Protein AF-A0A8R1E2N8-F1 (afdb_monomer)

Foldseek 3Di:
DCPVLLVLLPPDPPVSSVVLVVVCCVVQVVVVDDDDPPPVVVVVVVCVVVVNDDDDDDPPDCVPDSVSVSVVSSCVSSCVVLVVVVQCFPDPVSNVLLVVLVVLVVVLCVQLVVLVCVVVVNDPDDNVVSCVVGLVVSLVVNLVVQLVQLVVEPQSESHVRHHHPSLVSNLVVVVVVCVVPVCSCVVPVSNVVSSVCVCPPPVCVVVVVPPDDDDD

Organism: Caenorhabditis japonica (NCBI:txid281687)

Nearest PDB structures (foldseek):
  4oft-assembly1_B  TM=9.427E-01  e=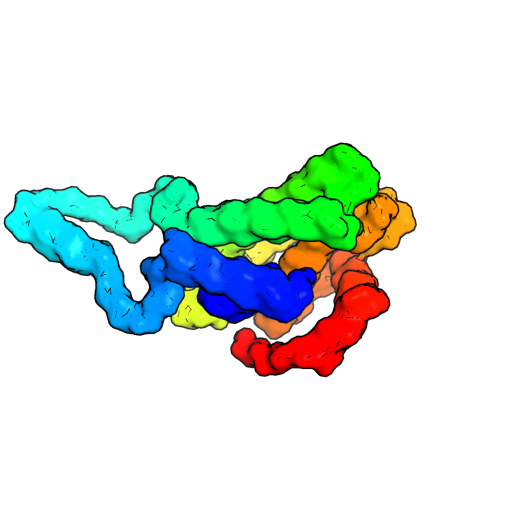5.076E-09  Necator americanus
  3w8s-assembly1_A-2  TM=9.187E-01  e=1.694E-08  Necator americanus
  2on5-assembly4_E  TM=9.130E-01  e=1.386E-08  Necator americanus
  1zl9-assembly1_B  TM=8.708E-01  e=7.697E-07  Caenorhabditis elegans
  4q5f-assembly1_A  TM=6.879E-01  e=2.194E-07  Ascaris suum

InterPro domains:
  IPR004046 Glutathione S-transferase, C-terminal [PF14497] (127-211)
  IPR010987 Glutathione S-transferase, C-terminal-like [PS50405] (91-216)
  IPR036282 Glutathione S-transferase, C-terminal domain superfamily [SSF47616] (88-214)
  IPR038717 Tc1-like transposase, DDE domain [PF13358] (43-82)
  IPR050213 Glutathione S-transferase superfamily [PTHR11571] (83-213)

Mean predicted aligned error: 13.0 Å

Radius of gyration: 19.15 Å; Cα contacts (8 Å, |Δi|>4): 162; chains: 1; bounding box: 36×34×62 Å

pLDDT: mean 71.84, std 20.29, range [31.59, 96.62]

Secondary structure (DSSP, 8-state):
-HHHHHHHHTTS-HHHHHHHHHHHHHH-HHHH-TT---HHHHHHHHHHHTT--PPPSP---TTS-HHHHHHHHHHHHHHHHHHHHT-S-SSHHHHHHHHHHHHHHHHHHHHTHHHHHHHTTSS-S-HHHHIIIIIHHHHHHHHHHHHHHHHH-SSSSSBTTB--HHHHHHHHHHHHHHHH-TTTTTT-HHHHHHHHHHHT-HHHHHHHHHSPP---

Sequence (216 aa):
MTYHMNMMVNELKSSDTESIGKELKEKFPEVFLEGLANPYNSTRAFLASKKIKVLDWPACSPDLNPIERVWGFLTRSVSDKSKSSGFAGKNAEEAALVDAFSDQFKDFYAEIHDYFYTKLGLTELDAEEQIHKVLIPARDKFLPLLTKYLESSKSGFLVDGGITFSDLLIVDNFTTLINWYPEFAKEYPVIREWREKVVNHPKLKEYIETRPVTDA

Solvent-accessible surface area (backbone atoms only — not comparable to full-atom values): 12501 Å² total; per-residue (Å²): 114,70,71,68,51,52,55,71,38,59,81,41,61,74,72,55,20,53,51,51,53,48,51,45,49,70,77,42,45,87,80,71,53,86,83,63,79,54,74,62,57,60,52,48,53,51,37,52,76,67,70,50,86,75,79,83,78,80,78,92,49,80,85,74,42,70,62,49,57,50,48,54,49,49,54,49,59,48,50,59,48,23,58,77,72,65,24,36,44,84,46,74,67,42,28,51,48,40,52,49,52,44,50,54,46,49,55,44,50,61,55,26,38,67,34,55,36,24,74,69,67,76,46,91,64,63,48,74,60,22,40,70,72,28,41,48,61,38,43,71,59,49,51,58,55,55,40,58,43,36,74,71,29,85,52,56,24,83,37,67,74,32,78,31,54,43,52,52,58,51,45,54,54,47,51,56,48,33,73,78,36,70,68,72,54,65,93,37,62,66,56,49,53,38,41,53,52,58,66,67,28,80,90,42,44,68,52,72,75,66,53,80,89,72,95,127

Structure (mmCIF, N/CA/C/O backbone):
data_AF-A0A8R1E2N8-F1
#
_entry.id   AF-A0A8R1E2N8-F1
#
loop_
_atom_site.group_PDB
_atom_site.id
_atom_site.type_symbol
_atom_site.label_atom_id
_atom_site.label_alt_id
_atom_site.label_comp_id
_atom_site.label_asym_id
_atom_site.label_entity_id
_atom_site.label_seq_id
_atom_site.pdbx_PDB_ins_code
_atom_site.Cartn_x
_atom_site.Cartn_y
_atom_site.Cartn_z
_atom_site.occupancy
_atom_site.B_iso_or_equiv
_atom_site.auth_seq_id
_atom_site.auth_comp_id
_atom_site.auth_asym_id
_atom_site.auth_atom_id
_atom_site.pdbx_PDB_model_num
ATOM 1 N N . MET A 1 1 ? 0.088 -12.232 -12.320 1.00 32.22 1 MET A N 1
ATOM 2 C CA . MET A 1 1 ? -1.259 -11.861 -11.819 1.00 32.22 1 MET A CA 1
ATOM 3 C C . MET A 1 1 ? -1.802 -12.812 -10.758 1.00 32.22 1 MET A C 1
ATOM 5 O O . MET A 1 1 ? -2.317 -12.339 -9.757 1.00 32.22 1 MET A O 1
ATOM 9 N N . THR A 1 2 ? -1.644 -14.128 -10.911 1.00 31.81 2 THR A N 1
ATOM 10 C CA . THR A 1 2 ? -2.166 -15.144 -9.974 1.00 31.81 2 THR A CA 1
ATOM 11 C C . THR A 1 2 ? -1.618 -15.022 -8.544 1.00 31.81 2 THR A C 1
ATOM 13 O O . THR A 1 2 ? -2.313 -15.347 -7.592 1.00 31.81 2 THR A O 1
ATOM 16 N N . TYR A 1 3 ? -0.400 -14.496 -8.377 1.00 31.61 3 TYR A N 1
ATOM 17 C CA . TYR A 1 3 ? 0.301 -14.447 -7.088 1.00 31.61 3 TYR A CA 1
ATOM 18 C C . TYR A 1 3 ? -0.247 -13.400 -6.101 1.00 31.61 3 TYR A C 1
ATOM 20 O O . TYR A 1 3 ? -0.544 -13.735 -4.961 1.00 31.61 3 TYR A O 1
ATOM 28 N N . HIS A 1 4 ? -0.460 -12.155 -6.544 1.00 36.62 4 HIS A N 1
ATOM 29 C CA . HIS A 1 4 ? -1.045 -11.105 -5.693 1.00 36.62 4 HIS A CA 1
ATOM 30 C C . HIS A 1 4 ? -2.579 -11.223 -5.598 1.00 36.62 4 HIS A C 1
ATOM 32 O O . HIS A 1 4 ? -3.169 -10.861 -4.586 1.00 36.62 4 HIS A O 1
ATOM 38 N N . MET A 1 5 ? -3.234 -11.824 -6.603 1.00 33.62 5 MET A N 1
ATOM 39 C CA . MET A 1 5 ? -4.671 -12.131 -6.548 1.00 33.62 5 MET A CA 1
ATOM 40 C C . MET A 1 5 ? -5.005 -13.266 -5.575 1.00 33.62 5 MET A C 1
ATOM 42 O O . MET A 1 5 ? -6.017 -13.175 -4.888 1.00 33.62 5 MET A O 1
ATOM 46 N N . ASN A 1 6 ? -4.162 -14.300 -5.458 1.00 33.53 6 ASN A N 1
ATOM 47 C CA . ASN A 1 6 ? -4.345 -15.334 -4.432 1.00 33.53 6 ASN A CA 1
ATOM 48 C C . ASN A 1 6 ? -4.253 -14.743 -3.016 1.00 33.53 6 ASN A C 1
ATOM 50 O O . ASN A 1 6 ? -4.970 -15.175 -2.123 1.00 33.53 6 ASN A O 1
ATOM 54 N N . ME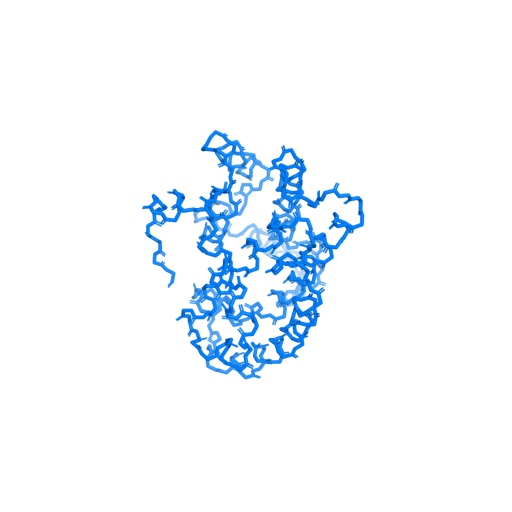T A 1 7 ? -3.428 -13.714 -2.830 1.00 33.69 7 MET A N 1
ATOM 55 C CA . MET A 1 7 ? -3.225 -13.033 -1.552 1.00 33.69 7 MET A CA 1
ATOM 56 C C . MET A 1 7 ? -4.448 -12.212 -1.117 1.00 33.69 7 MET A C 1
ATOM 58 O O . MET A 1 7 ? -4.903 -12.370 0.010 1.00 33.69 7 MET A O 1
ATOM 62 N N . MET A 1 8 ? -5.064 -11.451 -2.034 1.00 35.41 8 MET A N 1
ATOM 63 C CA . MET A 1 8 ? -6.322 -10.720 -1.777 1.00 35.41 8 MET A CA 1
ATOM 64 C C . MET A 1 8 ? -7.522 -11.636 -1.538 1.00 35.41 8 MET A C 1
ATOM 66 O O . MET A 1 8 ? -8.473 -11.277 -0.846 1.00 35.41 8 MET A O 1
ATOM 70 N N . VAL A 1 9 ? -7.495 -12.821 -2.145 1.00 37.00 9 VAL A N 1
ATOM 71 C CA . VAL A 1 9 ? -8.546 -13.824 -1.998 1.00 37.00 9 VAL A CA 1
ATOM 72 C C . VAL A 1 9 ? -8.397 -14.581 -0.676 1.00 37.00 9 VAL A C 1
ATOM 74 O O . VAL A 1 9 ? -9.417 -14.988 -0.141 1.00 37.00 9 VAL A O 1
ATOM 77 N N . ASN A 1 10 ? -7.196 -14.690 -0.094 1.00 36.69 10 ASN A N 1
ATOM 78 C CA . ASN A 1 10 ? -6.913 -15.465 1.125 1.00 36.69 10 ASN A CA 1
ATOM 79 C C . ASN A 1 10 ? -7.318 -14.804 2.463 1.00 36.69 10 ASN A C 1
ATOM 81 O O . ASN A 1 10 ? -7.246 -15.459 3.501 1.00 36.69 10 ASN A O 1
ATOM 85 N N . GLU A 1 11 ? -7.765 -13.545 2.469 1.00 43.06 11 GLU A N 1
ATOM 86 C CA . GLU A 1 11 ? -8.112 -12.801 3.700 1.00 43.06 11 GLU A CA 1
ATOM 87 C C . GLU A 1 11 ? -9.533 -13.054 4.228 1.00 43.06 11 GLU A C 1
ATOM 89 O O . GLU A 1 11 ? -10.007 -12.419 5.172 1.00 43.06 11 GLU A O 1
ATOM 94 N N . LEU A 1 12 ? -10.239 -14.004 3.631 1.00 36.16 12 LEU A N 1
ATOM 95 C CA . LEU A 1 12 ? -11.573 -14.409 4.044 1.00 36.16 12 LEU A CA 1
ATOM 96 C C . LEU A 1 12 ? -11.497 -15.893 4.408 1.00 36.16 12 LEU A C 1
ATOM 98 O O . LEU A 1 12 ? -10.553 -16.571 4.020 1.00 36.16 12 LEU A O 1
ATOM 102 N N . LYS A 1 13 ? -12.415 -16.427 5.214 1.00 40.97 13 LYS A N 1
ATOM 103 C CA . LYS A 1 13 ? -12.355 -17.852 5.609 1.00 40.97 13 LYS A CA 1
ATOM 104 C C . LYS A 1 13 ? -12.193 -18.731 4.359 1.00 40.97 13 LYS A C 1
ATOM 106 O O . LYS A 1 13 ? -12.735 -18.370 3.329 1.00 40.97 13 LYS A O 1
ATOM 111 N N . SER A 1 14 ? -11.520 -19.882 4.411 1.00 42.97 14 SER A N 1
ATOM 112 C CA . SER A 1 14 ? -11.242 -20.700 3.203 1.00 42.97 14 SER A CA 1
ATOM 113 C C . SER A 1 14 ? -12.461 -20.959 2.291 1.00 42.97 14 SER A C 1
ATOM 115 O O . SER A 1 14 ? -12.331 -21.041 1.076 1.00 42.97 14 SER A O 1
ATOM 117 N N . SER A 1 15 ? -13.669 -21.008 2.858 1.00 43.50 15 SER A N 1
ATOM 118 C CA . SER A 1 15 ? -14.937 -21.093 2.117 1.00 43.50 15 SER A CA 1
ATOM 119 C C . SER A 1 15 ? -15.294 -19.827 1.321 1.00 43.50 15 SER A C 1
ATOM 121 O O . SER A 1 15 ? -15.848 -19.899 0.224 1.00 43.50 15 SER A O 1
ATOM 123 N N . ASP A 1 16 ? -14.967 -18.656 1.853 1.00 47.75 16 ASP A N 1
ATOM 124 C CA . ASP A 1 16 ? -15.152 -17.354 1.227 1.00 47.75 16 ASP A CA 1
ATOM 125 C C . ASP A 1 16 ? -14.171 -17.105 0.075 1.00 47.75 16 ASP A C 1
ATOM 127 O O . ASP A 1 16 ? -14.528 -16.415 -0.886 1.00 47.75 16 ASP A O 1
ATOM 131 N N . THR A 1 17 ? -12.958 -17.653 0.180 1.00 47.25 17 THR A N 1
ATOM 132 C CA . THR A 1 17 ? -11.869 -17.501 -0.797 1.00 47.25 17 THR A CA 1
ATOM 133 C C . THR A 1 17 ? -12.109 -18.386 -2.015 1.00 47.25 17 THR A C 1
ATOM 135 O O . THR A 1 17 ? -12.027 -17.923 -3.152 1.00 47.25 17 THR A O 1
ATOM 138 N N . GLU A 1 18 ? -12.534 -19.630 -1.789 1.00 50.81 18 GLU A N 1
ATOM 139 C CA . GLU A 1 18 ? -12.972 -20.548 -2.838 1.00 50.81 18 GLU A CA 1
ATOM 140 C C . GLU A 1 18 ? -14.188 -20.001 -3.588 1.00 50.81 18 GLU A C 1
ATOM 142 O O . GLU A 1 18 ? -14.242 -20.090 -4.815 1.00 50.81 18 GLU A O 1
ATOM 147 N N . SER A 1 19 ? -15.137 -19.378 -2.878 1.00 56.47 19 SER A N 1
ATOM 148 C CA . SER A 1 19 ? -16.310 -18.756 -3.498 1.00 56.47 19 SER A CA 1
ATOM 149 C C . SER A 1 19 ? -15.924 -17.588 -4.406 1.00 56.47 19 SER A C 1
ATOM 151 O O . SER A 1 19 ? -16.385 -17.531 -5.544 1.00 56.47 19 SER A O 1
ATOM 153 N N . ILE A 1 20 ? -15.062 -16.677 -3.939 1.00 52.62 20 ILE A N 1
ATOM 154 C CA . ILE A 1 20 ? -14.594 -15.544 -4.752 1.00 52.62 20 ILE A CA 1
ATOM 155 C C . ILE A 1 20 ? -13.730 -16.039 -5.913 1.00 52.62 20 ILE A C 1
ATOM 157 O O . ILE A 1 20 ? -13.899 -15.577 -7.036 1.00 52.62 20 ILE A O 1
ATOM 161 N N . GLY A 1 21 ? -12.831 -16.996 -5.677 1.00 52.56 21 GLY A N 1
ATOM 162 C CA . GLY A 1 21 ? -11.983 -17.580 -6.715 1.00 52.56 21 GLY A CA 1
ATOM 163 C C . GLY A 1 21 ? -12.789 -18.305 -7.796 1.00 52.56 21 GLY A C 1
ATOM 164 O O . GLY A 1 21 ? -12.460 -18.213 -8.979 1.00 52.56 21 GLY A O 1
ATOM 165 N N . LYS A 1 22 ? -13.878 -18.981 -7.417 1.00 64.12 22 LYS A N 1
ATOM 166 C CA . LYS A 1 22 ? -14.831 -19.587 -8.354 1.00 64.12 22 LYS A CA 1
ATOM 167 C C . LYS A 1 22 ? -15.585 -18.523 -9.149 1.00 64.12 22 LYS A C 1
ATOM 169 O O . LYS A 1 22 ? -15.650 -18.627 -10.369 1.00 64.12 22 LYS A O 1
ATOM 174 N N . GLU A 1 23 ? -16.090 -17.489 -8.482 1.00 64.56 23 GLU A N 1
ATOM 175 C CA 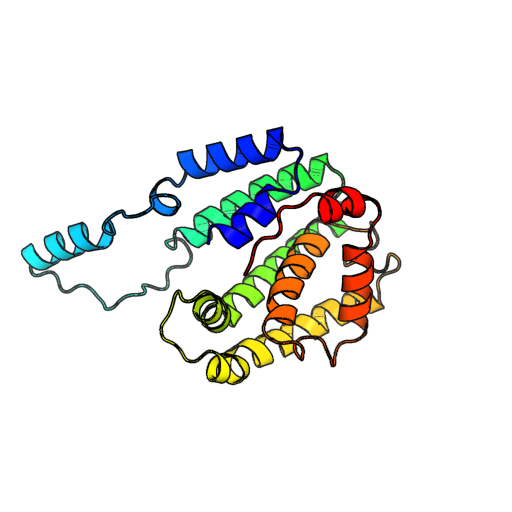. GLU A 1 23 ? -16.814 -16.390 -9.127 1.00 64.56 23 GLU A CA 1
ATOM 176 C C . GLU A 1 23 ? -15.913 -15.590 -10.082 1.00 64.56 23 GLU A C 1
ATOM 178 O O . GLU A 1 23 ? -16.340 -15.213 -11.169 1.00 64.56 23 GLU A O 1
ATOM 183 N N . LEU A 1 24 ? -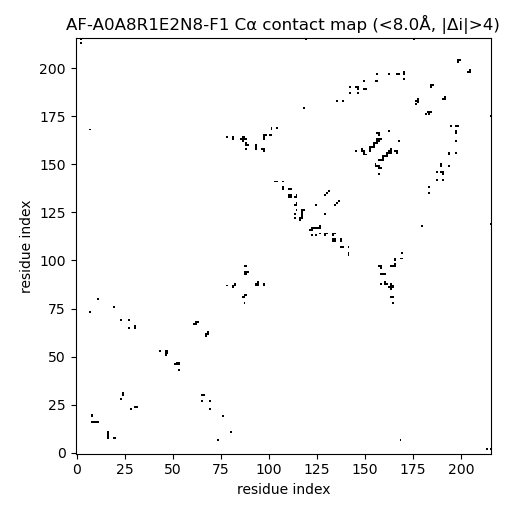14.640 -15.397 -9.727 1.00 56.59 24 LEU A N 1
ATOM 184 C CA . LEU A 1 24 ? -13.623 -14.795 -10.589 1.00 56.59 24 LEU A CA 1
ATOM 185 C C . LEU A 1 24 ? -13.385 -15.618 -11.855 1.00 56.59 24 LEU A C 1
ATOM 187 O O . LEU A 1 24 ? -13.376 -15.059 -12.948 1.00 56.59 24 LEU A O 1
ATOM 191 N N . LYS A 1 25 ? -13.207 -16.936 -11.719 1.00 60.00 25 LYS A N 1
ATOM 192 C CA . LYS A 1 25 ? -13.011 -17.841 -12.862 1.00 60.00 25 LYS A CA 1
ATOM 193 C C . LYS A 1 25 ? -14.245 -17.915 -13.761 1.00 60.00 25 LYS A C 1
ATOM 195 O O . LYS A 1 25 ? -14.102 -18.083 -14.966 1.00 60.00 25 LYS A O 1
ATOM 200 N N . GLU A 1 26 ? -15.437 -17.786 -13.185 1.00 68.31 26 GLU A N 1
ATOM 201 C CA . GLU A 1 26 ? -16.701 -17.754 -13.922 1.00 68.31 26 GLU A CA 1
ATOM 202 C C . GLU A 1 26 ? -16.913 -16.423 -14.657 1.00 68.31 26 GLU A C 1
ATOM 204 O O . GLU A 1 26 ? -17.323 -16.420 -15.816 1.00 68.31 26 GLU A O 1
ATOM 209 N N . LYS A 1 27 ? -16.614 -15.289 -14.009 1.00 62.50 27 LYS A N 1
ATOM 210 C CA . LYS A 1 27 ? -16.843 -13.945 -14.565 1.00 62.50 27 LYS A CA 1
ATOM 211 C C . LYS A 1 27 ? -15.745 -13.459 -15.505 1.00 62.50 27 LYS A C 1
ATOM 213 O O . LYS A 1 27 ? -16.044 -12.655 -16.384 1.00 62.50 27 LYS A O 1
ATOM 218 N N . PHE A 1 28 ? -14.510 -13.916 -15.306 1.00 56.44 28 PHE A N 1
ATOM 219 C CA . PHE A 1 28 ? -13.331 -13.471 -16.054 1.00 56.44 28 PHE A CA 1
ATOM 220 C C . PHE A 1 28 ? -12.476 -14.652 -16.543 1.00 56.44 28 PHE A C 1
ATOM 222 O O . PHE A 1 28 ? -11.272 -14.693 -16.267 1.00 56.44 28 PHE A O 1
ATOM 229 N N . PRO A 1 29 ? -13.055 -15.648 -17.241 1.00 53.69 29 PRO A N 1
ATOM 230 C CA . PRO A 1 29 ? -12.326 -16.840 -17.676 1.00 53.69 29 PRO A CA 1
ATOM 231 C C . PRO A 1 29 ? -11.080 -16.500 -18.510 1.00 53.69 29 PRO A C 1
ATOM 233 O O . PRO A 1 29 ? -10.056 -17.168 -18.387 1.00 53.69 29 PRO A O 1
ATOM 236 N N . GLU A 1 30 ? -11.122 -15.422 -19.294 1.00 50.72 30 GLU A N 1
ATOM 237 C CA . GLU A 1 30 ? -10.025 -14.923 -20.126 1.00 50.72 30 GLU A CA 1
ATOM 238 C C . GLU A 1 30 ? -8.749 -14.561 -19.353 1.00 50.72 30 GLU A C 1
ATOM 240 O O . GLU A 1 30 ? -7.667 -14.584 -19.934 1.00 50.72 30 GLU A O 1
ATOM 245 N N . VAL A 1 31 ? -8.855 -14.259 -18.056 1.00 45.19 31 VAL A N 1
ATOM 246 C CA . VAL A 1 31 ? -7.716 -13.899 -17.193 1.00 45.19 31 VAL A CA 1
ATOM 247 C C . VAL A 1 31 ? -7.034 -15.139 -16.599 1.00 45.19 31 VAL A C 1
ATOM 249 O O . VAL A 1 31 ? -5.858 -15.086 -16.244 1.00 45.19 31 VAL A O 1
ATOM 252 N N . PHE A 1 32 ? -7.743 -16.269 -16.510 1.00 45.47 32 PHE A N 1
ATOM 253 C CA . PHE A 1 32 ? -7.294 -17.483 -15.809 1.00 45.47 32 PHE A CA 1
ATOM 254 C C . PHE A 1 32 ? -6.940 -18.652 -16.731 1.00 45.47 32 PHE A C 1
ATOM 256 O O . PHE A 1 32 ? -6.667 -19.755 -16.257 1.00 45.47 32 PHE A O 1
ATOM 263 N N . LEU A 1 33 ? -6.956 -18.438 -18.042 1.00 41.28 33 LEU A N 1
ATOM 264 C CA . LEU A 1 33 ? -6.630 -19.470 -19.012 1.00 41.28 33 LEU A CA 1
ATOM 265 C C . LEU A 1 33 ? -5.114 -19.532 -19.232 1.00 41.28 33 LEU A C 1
ATOM 267 O O . LEU A 1 33 ? -4.536 -18.699 -19.927 1.00 41.28 33 LEU A O 1
ATOM 271 N N . GLU A 1 34 ? -4.470 -20.553 -18.660 1.00 35.41 34 GLU A N 1
ATOM 272 C CA . GLU A 1 34 ? -3.116 -20.943 -19.055 1.00 35.41 34 GLU A CA 1
ATOM 273 C C . GLU A 1 34 ? -3.131 -21.348 -20.535 1.00 35.41 34 GLU A C 1
ATOM 275 O O . GLU A 1 34 ? -3.794 -22.303 -20.938 1.00 35.41 34 GLU A O 1
ATOM 280 N N . GLY A 1 35 ? -2.412 -20.591 -21.365 1.00 37.53 35 GLY A N 1
ATOM 281 C CA . GLY A 1 35 ? -2.132 -20.987 -22.744 1.00 37.53 35 GLY A CA 1
ATOM 282 C C . GLY A 1 35 ? -3.201 -20.668 -23.791 1.00 37.53 35 GLY A C 1
ATOM 283 O O . GLY A 1 35 ? -3.137 -21.231 -24.884 1.00 37.53 35 GLY A O 1
ATOM 284 N N . LEU A 1 36 ? -4.145 -19.751 -23.550 1.00 31.59 36 LEU A N 1
ATOM 285 C CA . LEU A 1 36 ? -4.972 -19.275 -24.659 1.00 31.59 36 LEU A CA 1
ATOM 286 C C . LEU A 1 36 ? -4.228 -18.260 -25.518 1.00 31.59 36 LEU A C 1
ATOM 288 O O . LEU A 1 36 ? -3.926 -17.142 -25.104 1.00 31.59 36 LEU A O 1
ATOM 292 N N . ALA A 1 37 ? -4.004 -18.665 -26.768 1.00 35.22 37 ALA A N 1
ATOM 293 C CA . ALA A 1 37 ? -3.809 -17.770 -27.890 1.00 35.22 37 ALA A CA 1
ATOM 294 C C . ALA A 1 37 ? -4.782 -16.588 -27.763 1.00 35.22 37 ALA A C 1
ATOM 296 O O . ALA A 1 37 ? -5.995 -16.728 -27.902 1.00 35.22 37 ALA A O 1
ATOM 297 N N . ASN A 1 38 ? -4.199 -15.441 -27.439 1.00 40.78 38 ASN A N 1
ATOM 298 C CA . ASN A 1 38 ? -4.839 -14.158 -27.225 1.00 40.78 38 ASN A CA 1
ATOM 299 C C . ASN A 1 38 ? -6.034 -13.942 -28.197 1.00 40.78 38 ASN A C 1
ATOM 301 O O . ASN A 1 38 ? -5.811 -13.984 -29.413 1.00 40.78 38 ASN A O 1
ATOM 305 N N . PRO A 1 39 ? -7.275 -13.669 -27.733 1.00 39.97 39 PRO A N 1
ATOM 306 C CA . PRO A 1 39 ? -8.415 -13.297 -28.596 1.00 39.97 39 PRO A CA 1
ATOM 307 C C . PRO A 1 39 ? -8.116 -12.090 -29.510 1.00 39.97 39 PRO A C 1
ATOM 309 O O . PRO A 1 39 ? -8.764 -11.850 -30.533 1.00 39.97 39 PRO A O 1
ATOM 312 N N . TYR A 1 40 ? -7.081 -11.333 -29.156 1.00 44.22 40 TYR A N 1
ATOM 313 C CA . TYR A 1 40 ? -6.464 -10.283 -29.951 1.00 44.22 40 TYR A CA 1
ATOM 314 C C . TYR A 1 40 ? -5.878 -10.773 -31.282 1.00 44.22 40 TYR A C 1
ATOM 316 O O . TYR A 1 40 ? -5.967 -10.060 -32.278 1.00 44.22 40 TYR A O 1
ATOM 324 N N . ASN A 1 41 ? -5.310 -11.983 -31.336 1.00 47.94 41 ASN A N 1
ATOM 325 C CA . ASN A 1 41 ? -4.655 -12.507 -32.537 1.00 47.94 41 ASN A CA 1
ATOM 326 C C . ASN A 1 41 ? -5.675 -12.915 -33.603 1.00 47.94 41 ASN A C 1
ATOM 328 O O . ASN A 1 41 ? -5.464 -12.634 -34.781 1.00 47.94 41 ASN A O 1
ATOM 332 N N . SER A 1 42 ? -6.809 -13.503 -33.207 1.00 48.22 42 SER A N 1
ATOM 333 C CA . SER A 1 42 ? -7.902 -13.828 -34.134 1.00 48.22 42 SER A CA 1
ATOM 334 C C . SER A 1 42 ? -8.582 -12.562 -34.667 1.00 48.22 42 SER A C 1
ATOM 336 O O . SER A 1 42 ? -8.852 -12.461 -35.864 1.00 48.22 42 SER A O 1
ATOM 338 N N . THR A 1 43 ? -8.769 -11.552 -33.813 1.00 44.53 43 THR A N 1
ATOM 339 C CA . THR A 1 43 ? -9.370 -10.265 -34.194 1.00 44.53 43 THR A CA 1
ATOM 340 C C . THR A 1 43 ? -8.429 -9.428 -35.069 1.00 44.53 43 THR A C 1
ATOM 342 O O . THR A 1 43 ? -8.863 -8.895 -36.090 1.00 44.53 43 THR A O 1
ATOM 345 N N . ARG A 1 44 ? -7.121 -9.370 -34.766 1.00 52.62 44 ARG A N 1
ATOM 346 C CA . ARG A 1 44 ? -6.113 -8.748 -35.649 1.00 52.62 44 ARG A CA 1
ATOM 347 C C . ARG A 1 44 ? -6.005 -9.471 -36.984 1.00 52.62 44 ARG A C 1
ATOM 349 O O . ARG A 1 44 ? -5.963 -8.799 -38.007 1.00 52.62 44 ARG A O 1
ATOM 356 N N . ALA A 1 45 ? -5.998 -10.805 -36.996 1.00 55.03 45 ALA A N 1
ATOM 357 C CA . ALA A 1 45 ? -5.965 -11.581 -38.236 1.00 55.03 45 ALA A CA 1
ATOM 358 C C . ALA A 1 45 ? -7.204 -11.308 -39.106 1.00 55.03 45 ALA A C 1
ATOM 360 O O . ALA A 1 45 ? -7.086 -11.104 -40.315 1.00 55.03 45 ALA A O 1
ATOM 361 N N . PHE A 1 46 ? -8.386 -11.208 -38.491 1.00 58.44 46 PHE A N 1
ATOM 362 C CA . PHE A 1 46 ? -9.617 -10.825 -39.177 1.00 58.44 46 PHE A CA 1
ATOM 363 C C . PHE A 1 46 ? -9.562 -9.387 -39.723 1.00 58.44 46 PHE A C 1
ATOM 365 O O . PHE A 1 46 ? -9.839 -9.172 -40.904 1.00 58.44 46 PHE A O 1
ATOM 372 N N . LEU A 1 47 ? -9.155 -8.401 -38.922 1.00 62.38 47 LEU A N 1
ATOM 373 C CA . LEU A 1 47 ? -9.069 -6.996 -39.349 1.00 62.38 47 LEU A CA 1
ATOM 374 C C . LEU A 1 47 ? -7.986 -6.777 -40.419 1.00 62.38 47 LEU A C 1
ATOM 376 O O . LEU A 1 47 ? -8.213 -6.040 -41.382 1.00 62.38 47 LEU A O 1
ATOM 380 N N . ALA A 1 48 ? -6.866 -7.498 -40.323 1.00 67.31 48 ALA A N 1
ATOM 381 C CA . ALA A 1 48 ? -5.831 -7.547 -41.351 1.00 67.31 48 ALA A CA 1
ATOM 382 C C . ALA A 1 48 ? -6.366 -8.151 -42.660 1.00 67.31 48 ALA A C 1
ATOM 384 O O . ALA A 1 48 ? -6.120 -7.594 -43.730 1.00 67.31 48 ALA A O 1
ATOM 385 N N . SER A 1 49 ? -7.183 -9.214 -42.595 1.00 67.44 49 SER A N 1
ATOM 386 C CA . SER A 1 49 ? -7.852 -9.783 -43.780 1.00 67.44 49 SER A CA 1
ATOM 387 C C . SER A 1 49 ? -8.803 -8.791 -44.467 1.00 67.44 49 SER A C 1
ATOM 389 O O . SER A 1 49 ? -9.014 -8.859 -45.678 1.00 67.44 49 SER A O 1
ATOM 391 N N . LYS A 1 50 ? -9.343 -7.827 -43.712 1.00 75.31 50 LYS A N 1
ATOM 392 C CA . LYS A 1 50 ? -10.196 -6.738 -44.211 1.00 75.31 50 LYS A CA 1
ATOM 393 C C . LYS A 1 50 ? -9.416 -5.47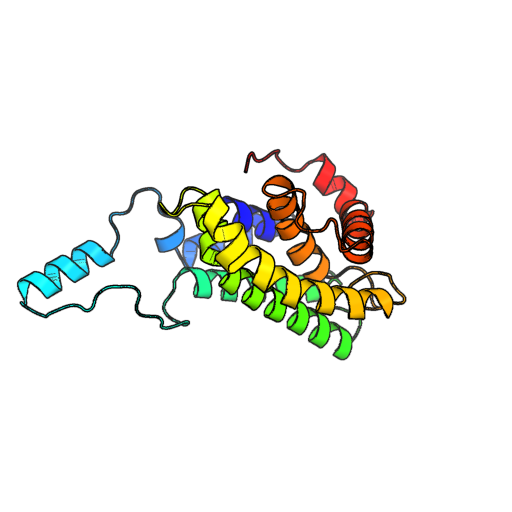4 -44.589 1.00 75.31 50 LYS A C 1
ATOM 395 O O . LYS A 1 50 ? -10.039 -4.490 -44.976 1.00 75.31 50 LYS A O 1
ATOM 400 N N . LYS A 1 51 ? -8.077 -5.504 -44.526 1.00 77.81 51 LYS A N 1
ATOM 401 C CA . LYS A 1 51 ? -7.173 -4.367 -44.792 1.00 77.81 51 LYS A CA 1
ATOM 402 C C . LYS A 1 51 ? -7.463 -3.137 -43.920 1.00 77.81 51 LYS A C 1
ATOM 404 O O . LYS A 1 51 ? -7.201 -2.008 -44.327 1.00 77.81 51 LYS A O 1
ATOM 409 N N . ILE A 1 52 ? -8.006 -3.345 -42.722 1.00 62.59 52 ILE A N 1
ATOM 410 C CA . ILE A 1 52 ? -8.274 -2.273 -41.764 1.00 62.59 52 ILE A CA 1
ATOM 411 C C . ILE A 1 52 ? -6.984 -2.025 -40.980 1.00 62.59 52 ILE A C 1
ATOM 413 O O . ILE A 1 52 ? -6.461 -2.934 -40.336 1.00 62.59 52 ILE A O 1
ATOM 417 N N . LYS A 1 53 ? -6.454 -0.799 -41.051 1.00 64.56 53 LYS A N 1
ATOM 418 C CA . LYS A 1 53 ? -5.251 -0.409 -40.307 1.00 64.56 53 LYS A CA 1
ATOM 419 C C . LYS A 1 53 ? -5.595 -0.307 -38.819 1.00 64.56 53 LYS A C 1
ATOM 421 O O . LYS A 1 53 ? -6.313 0.600 -38.410 1.00 64.56 53 LYS A O 1
ATOM 426 N N . VAL A 1 54 ? -5.091 -1.252 -38.033 1.00 55.19 54 VAL A N 1
ATOM 427 C CA . VAL A 1 54 ? -5.226 -1.265 -36.571 1.00 55.19 54 VAL A CA 1
ATOM 428 C C . VAL A 1 54 ? -4.148 -0.353 -35.976 1.00 55.19 54 VAL A C 1
ATOM 430 O O . VAL A 1 54 ? -3.010 -0.386 -36.439 1.00 55.19 54 VAL A O 1
ATOM 433 N N . LEU A 1 55 ? -4.508 0.484 -34.999 1.00 56.38 55 LEU A N 1
ATOM 434 C CA . LEU A 1 55 ? -3.557 1.327 -34.264 1.00 56.38 55 LEU A CA 1
ATOM 435 C C . LEU A 1 55 ? -2.586 0.466 -33.439 1.00 56.38 55 LEU A C 1
ATOM 437 O O . LEU A 1 55 ? -2.920 -0.656 -33.044 1.00 56.38 55 LEU A O 1
ATOM 441 N N . ASP A 1 56 ? -1.393 0.995 -33.176 1.00 53.44 56 ASP A N 1
ATOM 442 C CA . ASP A 1 56 ? -0.439 0.345 -32.281 1.00 53.44 56 ASP A CA 1
ATOM 443 C C . ASP A 1 56 ? -0.959 0.416 -30.838 1.00 53.44 56 ASP A C 1
ATOM 445 O O . ASP A 1 56 ? -1.378 1.462 -30.347 1.00 53.44 56 ASP A O 1
ATOM 449 N N . TRP A 1 57 ? -1.024 -0.756 -30.210 1.00 44.12 57 TRP A N 1
ATOM 450 C CA . TRP A 1 57 ? -1.522 -0.996 -28.855 1.00 44.12 57 TRP A CA 1
ATOM 451 C C . TRP A 1 57 ? -0.444 -0.614 -27.818 1.00 44.12 57 TRP A C 1
ATOM 453 O O . TRP A 1 57 ? 0.732 -0.834 -28.123 1.00 44.12 57 TRP A O 1
ATOM 463 N N . PRO A 1 58 ? -0.801 -0.125 -26.605 1.00 43.78 58 PRO A N 1
ATOM 464 C CA . PRO A 1 58 ? -2.137 -0.112 -25.993 1.00 43.78 58 PRO A CA 1
ATOM 465 C C . PRO A 1 58 ? -3.066 1.045 -26.355 1.00 43.78 58 PRO A C 1
ATOM 467 O O . PRO A 1 58 ? -2.654 2.198 -26.379 1.00 43.78 58 PRO A O 1
ATOM 470 N N . ALA A 1 59 ? -4.358 0.745 -26.550 1.00 34.91 59 ALA A N 1
ATOM 471 C CA . ALA A 1 59 ? -5.392 1.764 -26.407 1.00 34.91 59 ALA A CA 1
ATOM 472 C C . ALA A 1 59 ? -5.571 2.024 -24.905 1.00 34.91 59 ALA A C 1
ATOM 474 O O . ALA A 1 59 ? -6.059 1.161 -24.177 1.00 34.91 59 ALA A O 1
ATOM 475 N N . CYS A 1 60 ? -5.136 3.197 -24.446 1.00 42.81 60 CYS A N 1
ATOM 476 C CA . CYS A 1 60 ? -5.261 3.662 -23.064 1.00 42.81 60 CYS A CA 1
ATOM 477 C C . CYS A 1 60 ? -6.714 4.032 -22.716 1.00 42.81 60 CYS A C 1
ATOM 479 O O . CYS A 1 60 ? -7.013 5.184 -22.409 1.00 42.81 60 CYS A O 1
ATOM 481 N N . SER A 1 61 ? -7.629 3.069 -22.794 1.00 34.25 61 SER A N 1
ATOM 482 C CA . SER A 1 61 ? -8.989 3.196 -22.270 1.00 34.25 61 SER A CA 1
ATOM 483 C C . SER A 1 61 ? -9.049 2.446 -20.928 1.00 34.25 61 SER A C 1
ATOM 485 O O . SER A 1 61 ? -8.944 1.216 -20.933 1.00 34.25 61 SER A O 1
ATOM 487 N N . PRO A 1 62 ? -9.152 3.154 -19.780 1.00 39.19 62 PRO A N 1
ATOM 488 C CA . PRO A 1 62 ? -9.089 2.561 -18.434 1.00 39.19 62 PRO A CA 1
ATOM 489 C C . PRO A 1 62 ? -10.129 1.458 -18.167 1.00 39.19 62 PRO A C 1
ATOM 491 O O . PRO A 1 62 ? -9.942 0.602 -17.314 1.00 39.19 62 PRO A O 1
ATOM 494 N N . ASP A 1 63 ? -11.229 1.456 -18.913 1.00 38.44 63 ASP A N 1
ATOM 495 C CA . ASP A 1 63 ? -12.382 0.561 -18.796 1.00 38.44 63 ASP A CA 1
ATOM 496 C C . ASP A 1 63 ? -12.245 -0.768 -19.562 1.00 38.44 63 ASP A C 1
ATOM 498 O O . ASP A 1 63 ? -13.003 -1.711 -19.311 1.00 38.44 63 ASP A O 1
ATOM 502 N N . LEU A 1 64 ? -11.283 -0.865 -20.485 1.00 44.88 64 LEU A N 1
ATOM 503 C CA . LEU A 1 64 ? -11.106 -2.024 -21.367 1.00 44.88 64 LEU A CA 1
ATOM 504 C C . LEU A 1 64 ? -9.959 -2.949 -20.968 1.00 44.88 64 LEU A C 1
ATOM 506 O O . LEU A 1 64 ? -9.786 -3.992 -21.598 1.00 44.88 64 LEU A O 1
ATOM 510 N N . ASN A 1 65 ? -9.193 -2.618 -19.929 1.00 51.53 65 ASN A N 1
ATOM 511 C CA . ASN A 1 65 ? -8.183 -3.532 -19.421 1.00 51.53 65 ASN A CA 1
ATOM 512 C C . ASN A 1 65 ? -8.870 -4.633 -18.585 1.00 51.53 65 ASN A C 1
ATOM 514 O O . ASN A 1 65 ? -9.488 -4.322 -17.562 1.00 51.53 65 ASN A O 1
ATOM 518 N N . PRO A 1 66 ? -8.783 -5.923 -18.973 1.00 46.69 66 PRO A N 1
ATOM 519 C CA . PRO A 1 66 ? -9.363 -7.021 -18.200 1.00 46.69 66 PRO A CA 1
ATOM 520 C C . PRO A 1 66 ? -8.906 -7.018 -16.739 1.00 46.69 66 PRO A C 1
ATOM 522 O O . PRO A 1 66 ? -9.675 -7.399 -15.856 1.00 46.69 66 PRO A O 1
ATOM 525 N N . ILE A 1 67 ? -7.697 -6.513 -16.466 1.00 48.00 67 ILE A N 1
ATOM 526 C CA . ILE A 1 67 ? -7.194 -6.406 -15.102 1.00 48.00 67 ILE A CA 1
ATOM 527 C C . ILE A 1 67 ? -7.970 -5.380 -14.273 1.00 48.00 67 ILE A C 1
ATOM 529 O O . ILE A 1 67 ? -8.308 -5.680 -13.138 1.00 48.00 67 ILE A O 1
ATOM 533 N N . GLU A 1 68 ? -8.347 -4.231 -14.837 1.00 50.22 68 GLU A N 1
ATOM 534 C CA . GLU A 1 68 ? -9.120 -3.188 -14.144 1.00 50.22 68 GLU A CA 1
ATOM 535 C C . GLU A 1 68 ? -10.528 -3.685 -13.798 1.00 50.22 68 GLU A C 1
ATOM 537 O O . GLU A 1 68 ? -11.090 -3.369 -12.747 1.00 50.22 68 GLU A O 1
ATOM 542 N N . ARG A 1 69 ? -11.096 -4.558 -14.642 1.00 55.53 69 ARG A N 1
ATOM 543 C CA . ARG A 1 69 ? -12.384 -5.209 -14.357 1.00 55.53 69 ARG A CA 1
ATOM 544 C C . ARG A 1 69 ? -12.268 -6.222 -13.217 1.00 55.53 69 ARG A C 1
ATOM 546 O O . ARG A 1 69 ? -13.159 -6.261 -12.363 1.00 55.53 69 ARG A O 1
ATOM 553 N N . VAL A 1 70 ? -11.178 -6.992 -13.174 1.00 52.78 70 VAL A N 1
ATOM 554 C CA . VAL A 1 70 ? -10.876 -7.926 -12.078 1.00 52.78 70 VAL A CA 1
ATOM 555 C C . VAL A 1 70 ? -10.586 -7.172 -10.780 1.00 52.78 70 VAL A C 1
ATOM 557 O O . VAL A 1 70 ? -11.182 -7.503 -9.759 1.00 52.78 70 VAL A O 1
ATOM 560 N N . TRP A 1 71 ? -9.768 -6.119 -10.817 1.00 55.97 71 TRP A N 1
ATOM 561 C CA . TRP A 1 71 ? -9.501 -5.236 -9.679 1.00 55.97 71 TRP A CA 1
ATOM 562 C C . TRP A 1 71 ? -10.780 -4.596 -9.159 1.00 55.97 71 TRP A C 1
ATOM 564 O O . TRP A 1 71 ? -11.072 -4.698 -7.973 1.00 55.97 71 TRP A O 1
ATOM 574 N N . GLY A 1 72 ? -11.608 -4.029 -10.037 1.00 57.69 72 GLY A N 1
ATOM 575 C CA . GLY A 1 72 ? -12.893 -3.460 -9.648 1.00 57.69 72 GLY A CA 1
ATOM 576 C C . GLY A 1 72 ? -13.820 -4.489 -8.995 1.00 57.69 72 GLY A C 1
ATOM 577 O O . GLY A 1 72 ? -14.510 -4.168 -8.029 1.00 57.69 72 GLY A O 1
ATOM 578 N N . PHE A 1 73 ? -13.851 -5.729 -9.493 1.00 61.62 73 PHE A N 1
ATOM 579 C CA . PHE A 1 73 ? -14.623 -6.804 -8.869 1.00 61.62 73 PHE A CA 1
ATOM 580 C C . PHE A 1 73 ? -14.050 -7.206 -7.504 1.00 61.62 73 PHE A C 1
ATOM 582 O O . PHE A 1 73 ? -14.809 -7.288 -6.543 1.00 61.62 73 PHE A O 1
ATOM 589 N N . LEU A 1 74 ? -12.735 -7.397 -7.398 1.00 58.94 74 LEU A N 1
ATOM 590 C CA . LEU A 1 74 ? -12.063 -7.748 -6.149 1.00 58.94 74 LEU A CA 1
ATOM 591 C C . LEU A 1 74 ? -12.242 -6.662 -5.093 1.00 58.94 74 LEU A C 1
ATOM 593 O O . LEU A 1 74 ? -12.670 -6.971 -3.987 1.00 58.94 74 LEU A O 1
ATOM 597 N N . THR A 1 75 ? -12.014 -5.391 -5.432 1.00 60.47 75 THR A N 1
ATOM 598 C CA . THR A 1 75 ? -12.214 -4.285 -4.491 1.00 60.47 75 THR A CA 1
ATOM 599 C C . THR A 1 75 ? -13.654 -4.236 -3.986 1.00 60.47 75 THR A C 1
ATOM 601 O O . THR A 1 75 ? -13.859 -4.035 -2.795 1.00 60.47 75 THR A O 1
ATOM 604 N N . ARG A 1 76 ? -14.657 -4.478 -4.842 1.00 64.50 76 ARG A N 1
ATOM 605 C CA . ARG A 1 76 ? -16.065 -4.536 -4.408 1.00 64.50 76 ARG A CA 1
ATOM 606 C C . ARG A 1 76 ? -16.336 -5.725 -3.489 1.00 64.50 76 ARG A C 1
ATOM 608 O O . ARG A 1 76 ? -16.857 -5.533 -2.396 1.00 64.50 76 ARG A O 1
ATOM 615 N N . SER A 1 77 ? -15.934 -6.926 -3.893 1.00 63.38 77 SER A N 1
ATOM 616 C CA . SER A 1 77 ? -16.141 -8.151 -3.112 1.00 63.38 77 SER A CA 1
ATOM 617 C C . SER A 1 77 ? -15.439 -8.097 -1.755 1.00 63.38 77 SER A C 1
ATOM 619 O O . SER A 1 77 ? -15.983 -8.556 -0.750 1.00 63.38 77 SER A O 1
ATOM 621 N N . VAL A 1 78 ? -14.247 -7.502 -1.706 1.00 63.03 78 VAL A N 1
ATOM 622 C CA . VAL A 1 78 ? -13.496 -7.322 -0.466 1.00 63.03 78 VAL A CA 1
ATOM 623 C C . VAL A 1 78 ? -14.059 -6.170 0.367 1.00 63.03 78 VAL A C 1
ATOM 625 O O . VAL A 1 78 ? -14.201 -6.341 1.571 1.00 63.03 78 VAL A O 1
ATOM 628 N N . SER A 1 79 ? -14.477 -5.050 -0.232 1.00 61.94 79 SER A N 1
ATOM 629 C CA . SER A 1 79 ? -15.168 -3.962 0.484 1.00 61.94 79 SER A CA 1
ATOM 630 C C . SER A 1 79 ? -16.452 -4.462 1.154 1.00 61.94 79 SER A C 1
ATOM 632 O O . SER A 1 79 ? -16.685 -4.209 2.337 1.00 61.94 79 SER A O 1
ATOM 634 N N . ASP A 1 80 ? -17.255 -5.264 0.454 1.00 64.56 80 ASP A N 1
ATOM 635 C CA . ASP A 1 80 ? -18.494 -5.811 1.008 1.00 64.56 80 ASP A CA 1
ATOM 636 C C . ASP A 1 80 ? -18.237 -6.789 2.159 1.00 64.56 80 ASP A C 1
ATOM 638 O O . ASP A 1 80 ? -18.929 -6.744 3.180 1.00 64.56 80 ASP A O 1
ATOM 642 N N . LYS A 1 81 ? -17.186 -7.610 2.069 1.00 66.75 81 LYS A N 1
ATOM 643 C CA . LYS A 1 81 ? -16.805 -8.499 3.175 1.00 66.75 81 LYS A CA 1
ATOM 644 C C . LYS A 1 81 ? -16.103 -7.768 4.318 1.00 66.75 81 LYS A C 1
ATOM 646 O O . LYS A 1 81 ? -16.303 -8.122 5.481 1.00 66.75 81 LYS A O 1
ATOM 651 N N . SER A 1 82 ? -15.362 -6.706 4.024 1.00 62.41 82 SER A N 1
ATOM 652 C CA . SER A 1 82 ? -14.740 -5.815 5.004 1.00 62.41 82 SER A CA 1
ATOM 653 C C . SER A 1 82 ? -15.792 -5.168 5.910 1.00 62.41 82 SER A C 1
ATOM 655 O O . SER A 1 82 ? -15.623 -5.148 7.134 1.00 62.41 82 SER A O 1
ATOM 657 N N . LYS A 1 83 ? -16.939 -4.760 5.343 1.00 66.62 83 LYS A N 1
ATOM 658 C CA . LYS A 1 83 ? -18.100 -4.260 6.104 1.00 66.62 83 LYS A CA 1
ATOM 659 C C . LYS A 1 83 ? -18.635 -5.310 7.079 1.00 66.62 83 LYS A C 1
ATOM 661 O O . LYS A 1 83 ? -18.897 -4.988 8.233 1.00 66.62 83 LYS A O 1
ATOM 666 N N . SER A 1 84 ? -18.750 -6.570 6.652 1.00 63.22 84 SER A N 1
ATOM 667 C CA . SER A 1 84 ? -19.240 -7.656 7.518 1.00 63.22 84 SER A CA 1
ATOM 668 C C . SER A 1 84 ? -18.232 -8.133 8.572 1.00 63.22 84 SER A C 1
ATOM 670 O O . SER A 1 84 ? -18.635 -8.616 9.628 1.00 63.22 84 SER A O 1
ATOM 672 N N . SER A 1 85 ? -16.932 -7.979 8.310 1.00 63.28 85 SER A N 1
ATOM 673 C CA . SER A 1 85 ? -15.841 -8.482 9.160 1.00 63.28 85 SER A CA 1
ATOM 674 C C . SER A 1 85 ? -15.234 -7.414 10.081 1.00 63.28 85 SER A C 1
ATOM 676 O O . SER A 1 85 ? -14.332 -7.713 10.865 1.00 63.28 85 SER A O 1
ATOM 678 N N . GLY A 1 86 ? -15.732 -6.173 10.015 1.00 74.00 86 GLY A N 1
ATOM 679 C CA . GLY A 1 86 ? -15.301 -5.065 10.871 1.00 74.00 86 GLY A CA 1
ATOM 680 C C . GLY A 1 86 ? -13.964 -4.434 10.472 1.00 74.00 86 GLY A C 1
ATOM 681 O O . GLY A 1 86 ? -13.287 -3.878 11.333 1.00 74.00 86 GLY A O 1
ATOM 682 N N . PHE A 1 87 ? -13.583 -4.526 9.195 1.00 78.94 87 PHE A N 1
ATOM 683 C CA . PHE A 1 87 ? -12.356 -3.936 8.637 1.00 78.94 87 PHE A CA 1
ATOM 684 C C . PHE A 1 87 ? -12.627 -2.707 7.751 1.00 78.94 87 PHE A C 1
ATOM 686 O O . PHE A 1 87 ? -11.699 -2.169 7.152 1.00 78.94 87 PHE A O 1
ATOM 693 N N . ALA A 1 88 ? -13.882 -2.256 7.657 1.00 79.25 88 ALA A N 1
ATOM 694 C CA . ALA A 1 88 ? -14.297 -1.131 6.813 1.00 79.25 88 ALA A CA 1
ATOM 695 C C . ALA A 1 88 ? -14.310 0.220 7.551 1.00 79.25 88 ALA A C 1
ATOM 697 O O . ALA A 1 88 ? -14.894 1.172 7.055 1.00 79.25 88 ALA A O 1
ATOM 698 N N . GLY A 1 89 ? -13.723 0.307 8.748 1.00 82.19 89 GLY A N 1
ATOM 699 C CA . GLY A 1 89 ? -13.897 1.458 9.640 1.00 82.19 89 GLY A CA 1
ATOM 700 C C . GLY A 1 89 ? -15.164 1.356 10.501 1.00 82.19 89 GLY A C 1
ATOM 701 O O . GLY A 1 89 ? -16.088 0.591 10.219 1.00 82.19 89 GLY A O 1
ATOM 702 N N . LYS A 1 90 ? -15.193 2.092 11.615 1.00 87.06 90 LYS A N 1
ATOM 703 C CA . LYS A 1 90 ? -16.269 2.041 12.623 1.00 87.06 90 LYS A CA 1
ATOM 704 C C . LYS A 1 90 ? -17.460 2.932 12.291 1.00 87.06 90 LYS A C 1
ATOM 706 O O . LYS A 1 90 ? -18.531 2.756 12.870 1.00 87.06 90 LYS A O 1
ATOM 711 N N . ASN A 1 91 ? -17.270 3.920 11.426 1.00 86.69 91 ASN A N 1
ATOM 712 C CA . ASN A 1 91 ? -18.285 4.894 11.047 1.00 86.69 91 ASN A CA 1
ATOM 713 C C . ASN A 1 91 ? -18.136 5.272 9.563 1.00 86.69 91 ASN A C 1
ATOM 715 O O . ASN A 1 91 ? -17.185 4.861 8.902 1.00 86.69 91 ASN A O 1
ATOM 719 N N . ALA A 1 92 ? -19.092 6.042 9.038 1.00 86.06 92 ALA A N 1
ATOM 720 C CA . ALA A 1 92 ? -19.128 6.407 7.621 1.00 86.06 92 ALA A CA 1
ATOM 721 C C . ALA A 1 92 ? -17.922 7.251 7.170 1.00 86.06 92 ALA A C 1
ATOM 723 O O . ALA A 1 92 ? -17.501 7.140 6.023 1.00 86.06 92 ALA A O 1
ATOM 724 N N . GLU A 1 93 ? -17.363 8.073 8.060 1.00 86.69 93 GLU A N 1
ATOM 725 C CA . GLU A 1 93 ? -16.180 8.888 7.773 1.00 86.69 93 GLU A CA 1
ATOM 726 C C . GLU A 1 93 ? -14.930 8.011 7.651 1.00 86.69 93 GLU A C 1
ATOM 728 O O . GLU A 1 93 ? -14.206 8.102 6.664 1.00 86.69 93 GLU A O 1
ATOM 733 N N . GLU A 1 94 ? -14.716 7.094 8.597 1.00 87.62 94 GLU A N 1
ATOM 734 C CA . GLU A 1 94 ? -13.621 6.124 8.521 1.00 87.62 94 GLU A CA 1
ATOM 735 C C . GLU A 1 94 ? -13.759 5.209 7.304 1.00 87.62 94 GLU A C 1
ATOM 737 O O . GLU A 1 94 ? -12.762 4.933 6.648 1.00 87.62 94 GLU A O 1
ATOM 742 N N . ALA A 1 95 ? -14.975 4.781 6.961 1.00 82.94 95 ALA A N 1
ATOM 743 C CA . ALA A 1 95 ? -15.211 3.991 5.756 1.00 82.94 95 ALA A CA 1
ATOM 744 C C . ALA A 1 95 ? -14.826 4.753 4.483 1.00 82.94 95 ALA A C 1
ATOM 746 O O . ALA A 1 95 ? -14.151 4.202 3.617 1.00 82.94 95 ALA A O 1
ATOM 747 N N . ALA A 1 96 ? -15.181 6.038 4.399 1.00 84.25 96 ALA A N 1
ATOM 748 C CA . ALA A 1 96 ? -14.779 6.887 3.283 1.00 84.25 96 ALA A CA 1
ATOM 749 C C . ALA A 1 96 ? -13.254 7.080 3.221 1.00 84.25 96 ALA A C 1
ATOM 751 O O . ALA A 1 96 ? -12.685 7.085 2.132 1.00 84.25 96 ALA A O 1
ATOM 752 N N . LEU A 1 97 ? -12.580 7.201 4.370 1.00 88.62 97 LEU A N 1
ATOM 753 C CA . LEU A 1 97 ? -11.117 7.259 4.427 1.00 88.62 97 LEU A CA 1
ATOM 754 C C . LEU A 1 97 ? -10.477 5.945 3.964 1.00 88.62 97 LEU A C 1
ATOM 756 O O . LEU A 1 97 ? -9.526 5.981 3.189 1.00 88.62 97 LEU A O 1
ATOM 760 N N . VAL A 1 98 ? -11.004 4.792 4.385 1.00 86.75 98 VAL A N 1
ATOM 761 C CA . VAL A 1 98 ? -10.531 3.466 3.946 1.00 86.75 98 VAL A CA 1
ATOM 762 C C . VAL A 1 98 ? -10.643 3.314 2.429 1.00 86.75 98 VAL A C 1
ATOM 764 O O . VAL A 1 98 ? -9.691 2.859 1.789 1.00 86.75 98 VAL A O 1
ATOM 767 N N . ASP A 1 99 ? -11.773 3.722 1.850 1.00 83.00 99 ASP A N 1
ATOM 768 C CA . ASP A 1 99 ? -11.966 3.713 0.398 1.00 83.00 99 ASP A CA 1
ATOM 769 C C . ASP A 1 99 ? -10.983 4.676 -0.290 1.00 83.00 99 ASP A C 1
ATOM 771 O O . ASP A 1 99 ? -10.304 4.283 -1.238 1.00 83.00 99 ASP A O 1
ATOM 775 N N . ALA A 1 100 ? -10.806 5.893 0.238 1.00 86.06 100 ALA A N 1
ATOM 776 C CA . ALA A 1 100 ? -9.874 6.879 -0.311 1.00 86.06 100 ALA A CA 1
ATOM 777 C C . ALA A 1 100 ? -8.410 6.406 -0.284 1.00 86.06 100 ALA A C 1
ATOM 779 O O . ALA A 1 100 ? -7.686 6.601 -1.259 1.00 86.06 100 ALA A O 1
ATOM 780 N N . PHE A 1 101 ? -7.961 5.757 0.795 1.00 88.38 101 PHE A N 1
ATOM 781 C CA . PHE A 1 101 ? -6.616 5.176 0.856 1.00 88.38 101 PHE A CA 1
ATOM 782 C C . PHE A 1 101 ? -6.447 4.020 -0.127 1.00 88.38 101 PHE A C 1
ATOM 784 O O . PHE A 1 101 ? -5.402 3.909 -0.770 1.00 88.38 101 PHE A O 1
ATOM 791 N N . SER A 1 102 ? -7.478 3.188 -0.276 1.00 83.31 102 SER A N 1
ATOM 792 C CA . SER A 1 102 ? -7.474 2.085 -1.237 1.00 83.31 102 SER A CA 1
ATOM 793 C C . SER A 1 102 ? -7.400 2.598 -2.676 1.00 83.31 102 SER A C 1
ATOM 795 O O . SER A 1 102 ? -6.661 2.042 -3.484 1.00 83.31 102 SER A O 1
ATOM 797 N N . ASP A 1 103 ? -8.119 3.673 -3.000 1.00 82.81 103 ASP A N 1
ATOM 798 C CA . ASP A 1 103 ? -8.074 4.305 -4.320 1.00 82.81 103 ASP A CA 1
ATOM 799 C C . ASP A 1 103 ? -6.735 5.004 -4.571 1.00 82.81 103 ASP A C 1
ATOM 801 O O . ASP A 1 103 ? -6.106 4.771 -5.601 1.00 82.81 103 ASP A O 1
ATOM 805 N N . GLN A 1 104 ? -6.217 5.745 -3.591 1.00 86.75 104 GLN A N 1
ATOM 806 C CA . GLN A 1 104 ? -4.895 6.363 -3.699 1.00 86.75 104 GLN A CA 1
ATOM 807 C C . GLN A 1 104 ? -3.782 5.320 -3.888 1.00 86.75 104 GLN A C 1
ATOM 809 O O . GLN A 1 104 ? -2.796 5.577 -4.585 1.00 86.75 104 GLN A O 1
ATOM 814 N N . PHE A 1 105 ? -3.930 4.139 -3.282 1.00 87.06 105 PHE A N 1
ATOM 815 C CA . PHE A 1 105 ? -3.015 3.024 -3.488 1.00 87.06 105 PHE A CA 1
ATOM 816 C C . PHE A 1 105 ? -3.103 2.448 -4.908 1.00 87.06 105 PHE A C 1
ATOM 818 O O . PHE A 1 105 ? -2.068 2.097 -5.474 1.00 87.06 105 PHE A O 1
ATOM 825 N N . LYS A 1 106 ? -4.295 2.378 -5.516 1.00 81.94 106 LYS A N 1
ATOM 826 C CA . LYS A 1 106 ? -4.436 1.962 -6.923 1.00 81.94 106 LYS A CA 1
ATOM 827 C C . LYS A 1 106 ? -3.726 2.927 -7.863 1.00 81.94 106 LYS A C 1
ATOM 829 O O . LYS A 1 106 ? -3.023 2.467 -8.757 1.00 81.94 106 LYS A O 1
ATOM 834 N N . ASP A 1 107 ? -3.846 4.231 -7.624 1.00 84.12 107 ASP A N 1
ATOM 835 C CA . ASP A 1 107 ? -3.133 5.240 -8.414 1.00 84.12 107 ASP A CA 1
ATOM 836 C C . ASP A 1 107 ? -1.615 5.052 -8.299 1.00 84.12 107 ASP A C 1
ATOM 838 O O . ASP A 1 107 ? -0.911 5.015 -9.307 1.00 84.12 107 ASP A O 1
ATOM 842 N N . PHE A 1 108 ? -1.108 4.839 -7.079 1.00 89.50 108 PHE A N 1
ATOM 843 C CA . PHE A 1 108 ? 0.299 4.496 -6.859 1.00 89.50 108 PHE A CA 1
ATOM 844 C C . PHE A 1 108 ? 0.700 3.220 -7.614 1.00 89.50 108 PHE A C 1
ATOM 846 O O . PHE A 1 108 ? 1.732 3.199 -8.283 1.00 89.50 108 PHE A O 1
ATOM 853 N N . TYR A 1 109 ? -0.117 2.167 -7.541 1.00 82.38 109 TYR A N 1
ATOM 854 C CA . TYR A 1 109 ? 0.142 0.894 -8.209 1.00 82.38 109 TYR A CA 1
ATOM 855 C C . TYR A 1 109 ? 0.187 1.039 -9.737 1.00 82.38 109 TYR A C 1
ATOM 857 O O . TYR A 1 109 ? 1.048 0.449 -10.390 1.00 82.38 109 TYR A O 1
ATOM 865 N N . ALA A 1 110 ? -0.697 1.863 -10.302 1.00 81.00 110 ALA A N 1
ATOM 866 C CA . ALA A 1 110 ? -0.701 2.197 -11.719 1.00 81.00 110 ALA A CA 1
ATOM 867 C C . ALA A 1 110 ? 0.562 2.973 -12.127 1.00 81.00 110 ALA A C 1
ATOM 869 O O . ALA A 1 110 ? 1.145 2.668 -13.166 1.00 81.00 110 ALA A O 1
ATOM 870 N N . GLU A 1 111 ? 1.036 3.918 -11.303 1.00 85.50 111 GLU A N 1
ATOM 871 C CA . GLU A 1 111 ? 2.290 4.640 -11.568 1.00 85.50 111 GLU A CA 1
ATOM 872 C C . GLU A 1 111 ? 3.509 3.702 -11.586 1.00 85.50 111 GLU A C 1
ATOM 874 O O . GLU A 1 111 ? 4.402 3.876 -12.413 1.00 85.50 111 GLU A O 1
ATOM 879 N N . ILE A 1 112 ? 3.548 2.682 -10.719 1.00 88.44 112 ILE A N 1
ATOM 880 C CA . ILE A 1 112 ? 4.677 1.738 -10.634 1.00 88.44 112 ILE A CA 1
ATOM 881 C C . ILE A 1 112 ? 4.521 0.495 -11.517 1.00 88.44 112 ILE A C 1
ATOM 883 O O . ILE A 1 112 ? 5.343 -0.422 -11.416 1.00 88.44 112 ILE A O 1
ATOM 887 N N . HIS A 1 113 ? 3.489 0.449 -12.366 1.00 83.25 113 HIS A N 1
ATOM 888 C CA . HIS A 1 113 ? 3.142 -0.709 -13.191 1.00 83.25 113 HIS A CA 1
ATOM 889 C C . HIS A 1 113 ? 4.361 -1.289 -13.919 1.00 83.25 113 HIS A C 1
ATOM 891 O O . HIS A 1 113 ? 4.621 -2.488 -13.823 1.00 83.25 113 HIS A O 1
ATOM 897 N N . ASP A 1 114 ? 5.144 -0.439 -14.587 1.00 82.94 114 ASP A N 1
ATOM 898 C CA . ASP A 1 114 ? 6.280 -0.877 -15.400 1.00 82.94 114 ASP A CA 1
ATOM 899 C C . ASP A 1 114 ? 7.373 -1.528 -14.550 1.00 82.94 114 ASP A C 1
ATOM 901 O O . ASP A 1 114 ? 7.848 -2.610 -14.892 1.00 82.94 114 ASP A O 1
ATOM 905 N N . TYR A 1 115 ? 7.720 -0.953 -13.393 1.00 87.25 115 TYR A N 1
ATOM 906 C CA . TYR A 1 115 ? 8.649 -1.588 -12.451 1.00 87.25 115 TYR A CA 1
ATOM 907 C C . TYR A 1 115 ? 8.110 -2.942 -11.977 1.00 87.25 115 TYR A C 1
ATOM 909 O O . TYR A 1 115 ? 8.802 -3.961 -12.031 1.00 87.25 115 TYR A O 1
ATOM 917 N N . PHE A 1 116 ? 6.849 -2.960 -11.546 1.00 82.06 116 PHE A N 1
ATOM 918 C CA . PHE A 1 116 ? 6.228 -4.129 -10.941 1.00 82.06 116 PHE A CA 1
ATOM 919 C C . PHE A 1 116 ? 6.127 -5.299 -11.929 1.00 82.06 116 PHE A C 1
ATOM 921 O O . PHE A 1 116 ? 6.490 -6.429 -11.610 1.00 82.06 116 PHE A O 1
ATOM 928 N N . TYR A 1 117 ? 5.692 -5.032 -13.159 1.00 77.50 117 TYR A N 1
ATOM 929 C CA . TYR A 1 117 ? 5.567 -6.048 -14.202 1.00 77.50 117 TYR A CA 1
ATOM 930 C C . TYR A 1 117 ? 6.925 -6.538 -14.696 1.00 77.50 117 TYR A C 1
ATOM 932 O O . TYR A 1 117 ? 7.064 -7.717 -15.017 1.00 77.50 117 TYR A O 1
ATOM 940 N N . THR A 1 118 ? 7.937 -5.669 -14.714 1.00 79.25 118 THR A N 1
ATOM 941 C CA . THR A 1 118 ? 9.316 -6.067 -15.021 1.00 79.25 118 THR A CA 1
ATOM 942 C C . THR A 1 118 ? 9.861 -7.029 -13.972 1.00 79.25 118 THR A C 1
ATOM 944 O O . THR A 1 118 ? 10.391 -8.080 -14.321 1.00 79.25 118 THR A O 1
ATOM 947 N N . LYS A 1 119 ? 9.675 -6.731 -12.679 1.00 81.88 119 LYS A N 1
ATOM 948 C CA . LYS A 1 119 ? 10.099 -7.625 -11.588 1.00 81.88 119 LYS A CA 1
ATOM 949 C C . LYS A 1 119 ? 9.392 -8.979 -11.618 1.00 81.88 119 LYS A C 1
ATOM 951 O O . LYS A 1 119 ? 9.995 -9.970 -11.226 1.00 81.88 119 LYS A O 1
ATOM 956 N N . LEU A 1 120 ? 8.171 -9.031 -12.148 1.00 77.31 120 LEU A N 1
ATOM 957 C CA . LEU A 1 120 ? 7.430 -10.271 -12.390 1.00 77.31 120 LEU A CA 1
ATOM 958 C C . LEU A 1 120 ? 7.800 -10.995 -13.700 1.00 77.31 120 LEU A C 1
ATOM 960 O O . LEU A 1 120 ? 7.190 -12.018 -14.009 1.00 77.31 120 LEU A O 1
ATOM 964 N N . GLY A 1 121 ? 8.739 -10.475 -14.497 1.00 76.50 121 GLY A N 1
ATOM 965 C CA . GLY A 1 121 ? 9.129 -11.061 -15.785 1.00 76.50 121 GLY A CA 1
ATOM 966 C C . GLY A 1 121 ? 8.051 -10.970 -16.873 1.00 76.50 121 GLY A C 1
ATOM 967 O O . GLY A 1 121 ? 8.060 -11.754 -17.817 1.00 76.50 121 GLY A O 1
ATOM 968 N N . LEU A 1 122 ? 7.098 -10.041 -16.737 1.00 70.81 122 LEU A N 1
ATOM 969 C CA . LEU A 1 122 ? 5.991 -9.845 -17.683 1.00 70.81 122 LEU A CA 1
ATOM 970 C C . LEU A 1 122 ? 6.314 -8.827 -18.783 1.00 70.81 122 LEU A C 1
ATOM 972 O O . LEU A 1 122 ? 5.539 -8.682 -19.729 1.00 70.81 122 LEU A O 1
ATOM 976 N N . THR A 1 123 ? 7.432 -8.112 -18.659 1.00 76.25 123 THR A N 1
ATOM 977 C CA . THR A 1 123 ? 7.948 -7.199 -19.684 1.00 76.25 123 THR A CA 1
ATOM 978 C C . THR A 1 123 ? 9.462 -7.350 -19.811 1.00 76.25 123 THR A C 1
ATOM 980 O O . THR A 1 123 ? 10.110 -7.885 -18.914 1.00 76.25 123 THR A O 1
ATOM 983 N N . GLU A 1 124 ? 10.016 -6.868 -20.925 1.00 86.25 124 GLU A N 1
ATOM 984 C CA . GLU A 1 124 ? 11.460 -6.868 -21.213 1.00 86.25 124 GLU A CA 1
ATOM 985 C C . GLU A 1 124 ? 12.145 -5.539 -20.833 1.00 86.25 124 GLU A C 1
ATOM 987 O O . GLU A 1 124 ? 13.242 -5.249 -21.309 1.00 86.25 124 GLU A O 1
ATOM 992 N N . LEU A 1 125 ? 11.494 -4.690 -20.027 1.00 86.38 125 LEU A N 1
ATOM 993 C CA . LEU A 1 125 ? 12.090 -3.431 -19.572 1.00 86.38 125 LEU A CA 1
ATOM 994 C C . LEU A 1 125 ? 13.242 -3.690 -18.585 1.00 86.38 125 LEU A C 1
ATOM 996 O O . LEU A 1 125 ? 13.376 -4.773 -18.018 1.00 86.38 125 LEU A O 1
ATOM 1000 N N . ASP A 1 126 ? 14.063 -2.668 -18.346 1.00 91.00 126 ASP A N 1
ATOM 1001 C CA . ASP A 1 126 ? 15.106 -2.724 -17.324 1.00 91.00 126 ASP A CA 1
ATOM 1002 C C . ASP A 1 126 ? 14.543 -2.312 -15.953 1.00 91.00 126 ASP A C 1
ATOM 1004 O O . ASP A 1 126 ? 14.041 -1.195 -15.778 1.00 91.00 126 ASP A O 1
ATOM 1008 N N . ALA A 1 127 ? 14.608 -3.228 -14.980 1.00 88.25 127 ALA A N 1
ATOM 1009 C CA . ALA A 1 127 ? 14.059 -3.014 -13.643 1.00 88.25 127 ALA A CA 1
ATOM 1010 C C . ALA A 1 127 ? 14.807 -1.924 -12.862 1.00 88.25 127 ALA A C 1
ATOM 1012 O O . ALA A 1 127 ? 14.170 -1.190 -12.109 1.00 88.25 127 ALA A O 1
ATOM 1013 N N . GLU A 1 128 ? 16.124 -1.809 -13.043 1.00 92.62 128 GLU A N 1
ATOM 1014 C CA . GLU A 1 128 ? 16.958 -0.822 -12.353 1.00 92.62 128 GLU A CA 1
ATOM 1015 C C . GLU A 1 128 ? 16.654 0.586 -12.880 1.00 92.62 128 GLU A C 1
ATOM 1017 O O . GLU A 1 128 ? 16.485 1.532 -12.111 1.00 92.62 128 GLU A O 1
ATOM 1022 N N . GLU A 1 129 ? 16.459 0.724 -14.193 1.00 94.69 129 GLU A N 1
ATOM 1023 C CA . GLU A 1 129 ? 15.986 1.970 -14.796 1.00 94.69 129 GLU A CA 1
ATOM 1024 C C . GLU A 1 129 ? 14.598 2.353 -14.257 1.00 94.69 129 GLU A C 1
ATOM 1026 O O . GLU A 1 129 ? 14.356 3.515 -13.907 1.00 94.69 129 GLU A O 1
ATOM 1031 N N . GLN A 1 130 ? 13.689 1.378 -14.128 1.00 93.88 130 GLN A N 1
ATOM 1032 C CA . GLN A 1 130 ? 12.340 1.632 -13.619 1.00 93.88 130 GLN A CA 1
ATOM 1033 C C . GLN A 1 130 ? 12.332 2.088 -12.149 1.00 93.88 130 GLN A C 1
ATOM 1035 O O . GLN A 1 130 ? 11.418 2.822 -11.757 1.00 93.88 130 GLN A O 1
ATOM 1040 N N . ILE A 1 131 ? 13.345 1.745 -11.339 1.00 94.38 131 ILE A N 1
ATOM 1041 C CA . ILE A 1 131 ? 13.457 2.254 -9.961 1.00 94.38 131 ILE A CA 1
ATOM 1042 C C . ILE A 1 131 ? 13.489 3.787 -9.965 1.00 94.38 131 ILE A C 1
ATOM 1044 O O . ILE A 1 131 ? 12.705 4.437 -9.271 1.00 94.38 131 ILE A O 1
ATOM 1048 N N . HIS A 1 132 ? 14.363 4.375 -10.780 1.00 94.50 132 HIS A N 1
ATOM 1049 C CA . HIS A 1 132 ? 14.533 5.826 -10.844 1.00 94.50 132 HIS A CA 1
ATOM 1050 C C . HIS A 1 132 ? 13.449 6.519 -11.669 1.00 94.50 132 HIS A C 1
ATOM 1052 O O . HIS A 1 132 ? 13.085 7.658 -11.376 1.00 94.50 132 HIS A O 1
ATOM 1058 N N . LYS A 1 133 ? 12.930 5.841 -12.696 1.00 94.25 133 LYS A N 1
ATOM 1059 C CA . LYS A 1 133 ? 11.949 6.412 -13.618 1.00 94.25 133 LYS A CA 1
ATOM 1060 C C . LYS A 1 133 ? 10.537 6.452 -13.040 1.00 94.25 133 LYS A C 1
ATOM 1062 O O . LYS A 1 133 ? 9.848 7.449 -13.241 1.00 94.25 133 LYS A O 1
ATOM 1067 N N . VAL A 1 134 ? 10.107 5.389 -12.352 1.00 93.62 134 VAL A N 1
ATOM 1068 C CA . VAL A 1 134 ? 8.718 5.259 -11.878 1.00 93.62 134 VAL A CA 1
ATOM 1069 C C . VAL A 1 134 ? 8.599 4.976 -10.381 1.00 93.62 134 VAL A C 1
ATOM 1071 O O . VAL A 1 134 ? 7.805 5.637 -9.716 1.00 93.62 134 VAL A O 1
ATOM 1074 N N . LEU A 1 135 ? 9.406 4.071 -9.807 1.00 94.06 135 LEU A N 1
ATOM 1075 C CA . LEU A 1 135 ? 9.217 3.635 -8.415 1.00 94.06 135 LEU A CA 1
ATOM 1076 C C . LEU A 1 135 ? 9.483 4.756 -7.403 1.00 94.06 135 LEU A C 1
ATOM 1078 O O . LEU A 1 135 ? 8.622 5.039 -6.573 1.00 94.06 135 LEU A O 1
ATOM 1082 N N . ILE A 1 136 ? 10.662 5.384 -7.454 1.00 95.81 136 ILE A N 1
ATOM 1083 C CA . ILE A 1 136 ? 11.057 6.446 -6.516 1.00 95.81 136 ILE A CA 1
ATOM 1084 C C . ILE A 1 136 ? 10.129 7.667 -6.637 1.00 95.81 136 ILE A C 1
ATOM 1086 O O . ILE A 1 136 ? 9.609 8.100 -5.607 1.00 95.81 136 ILE A O 1
ATOM 1090 N N . PRO A 1 137 ? 9.827 8.193 -7.844 1.00 96.62 137 PRO A N 1
ATOM 1091 C CA . PRO A 1 137 ? 8.893 9.309 -7.978 1.00 96.62 137 PRO A CA 1
ATOM 1092 C C . PRO A 1 137 ? 7.493 9.009 -7.430 1.00 96.62 137 PRO A C 1
ATOM 1094 O O . PRO A 1 137 ? 6.919 9.854 -6.745 1.00 96.62 137 PRO A O 1
ATOM 1097 N N . ALA A 1 138 ? 6.940 7.820 -7.696 1.00 95.38 138 ALA A N 1
ATOM 1098 C CA . ALA A 1 138 ? 5.626 7.429 -7.182 1.00 95.38 138 ALA A CA 1
ATOM 1099 C C . ALA A 1 138 ? 5.648 7.253 -5.655 1.00 95.38 138 ALA A C 1
ATOM 1101 O O . ALA A 1 138 ? 4.753 7.723 -4.948 1.00 95.38 138 ALA A O 1
ATOM 1102 N N . ARG A 1 139 ? 6.711 6.632 -5.127 1.00 94.94 139 ARG A N 1
ATOM 1103 C CA . ARG A 1 139 ? 6.950 6.469 -3.689 1.00 94.94 139 ARG A CA 1
ATOM 1104 C C . ARG A 1 139 ? 6.973 7.818 -2.975 1.00 94.94 139 ARG A C 1
ATOM 1106 O O . ARG A 1 139 ? 6.289 7.973 -1.966 1.00 94.94 139 ARG A O 1
ATOM 1113 N N . ASP A 1 140 ? 7.733 8.77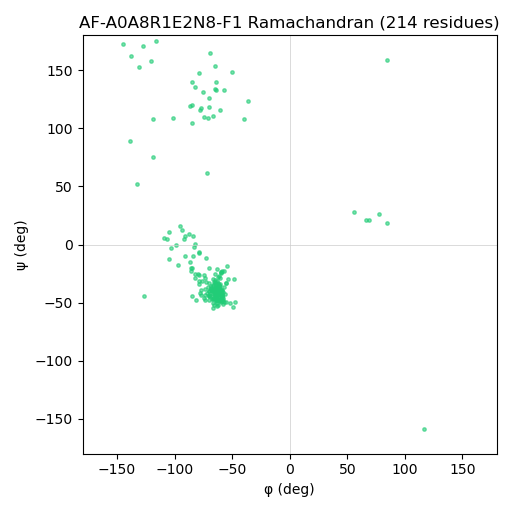6 -3.496 1.00 95.50 140 ASP A N 1
ATOM 1114 C CA . ASP A 1 140 ? 7.941 10.081 -2.857 1.00 95.50 140 ASP A CA 1
ATOM 1115 C C . ASP A 1 140 ? 6.711 10.992 -2.938 1.00 95.50 140 ASP A C 1
ATOM 1117 O O . ASP A 1 140 ? 6.624 11.980 -2.213 1.00 95.50 140 ASP A O 1
ATOM 1121 N N . LYS A 1 141 ? 5.712 10.640 -3.754 1.00 94.81 141 LYS A N 1
ATOM 1122 C CA . LYS A 1 141 ? 4.367 11.224 -3.666 1.00 94.81 141 LYS A CA 1
ATOM 1123 C C . LYS A 1 141 ? 3.503 10.505 -2.630 1.00 94.81 141 LYS A C 1
ATOM 1125 O O . LYS A 1 141 ? 2.798 11.154 -1.862 1.00 94.81 141 LYS A O 1
ATOM 1130 N N . PHE A 1 142 ? 3.532 9.172 -2.622 1.00 95.06 142 PHE A N 1
ATOM 1131 C CA . PHE A 1 142 ? 2.576 8.353 -1.878 1.00 95.06 142 PHE A CA 1
ATOM 1132 C C . PHE A 1 142 ? 2.914 8.210 -0.388 1.00 95.06 142 PHE A C 1
ATOM 1134 O O . PHE A 1 142 ? 2.050 8.412 0.467 1.00 95.06 142 PHE A O 1
ATOM 1141 N N . LEU A 1 143 ? 4.168 7.901 -0.046 1.00 95.44 143 LEU A N 1
ATOM 1142 C CA . LEU A 1 143 ? 4.570 7.649 1.342 1.00 95.44 143 LEU A CA 1
ATOM 1143 C C . LEU A 1 143 ? 4.427 8.871 2.261 1.00 95.44 143 LEU A C 1
ATOM 1145 O O . LEU A 1 143 ? 3.984 8.679 3.398 1.00 95.44 143 LEU A O 1
ATOM 1149 N N . PRO A 1 144 ? 4.710 10.117 1.827 1.00 95.50 144 PRO A N 1
ATOM 1150 C CA . PRO A 1 144 ? 4.442 11.288 2.661 1.00 95.50 144 PRO A CA 1
ATOM 1151 C C . PRO A 1 144 ? 2.961 11.467 3.010 1.00 95.50 144 PRO A C 1
ATOM 1153 O O . PRO A 1 144 ? 2.648 11.893 4.123 1.00 95.50 144 PRO A O 1
ATOM 1156 N N . LEU A 1 145 ? 2.042 11.114 2.099 1.00 94.44 145 LEU A N 1
ATOM 1157 C CA . LEU A 1 145 ? 0.603 11.174 2.367 1.00 94.44 145 LEU A CA 1
ATOM 1158 C C . LEU A 1 145 ? 0.239 10.215 3.497 1.00 94.44 145 LEU A C 1
ATOM 1160 O O . LEU A 1 145 ? -0.332 10.647 4.495 1.00 94.44 145 LEU A O 1
ATOM 1164 N N . LEU A 1 146 ? 0.631 8.943 3.382 1.00 94.62 146 LEU A N 1
ATOM 1165 C CA . LEU A 1 146 ? 0.385 7.945 4.427 1.00 94.62 146 LEU A CA 1
ATOM 1166 C C . LEU A 1 146 ? 1.027 8.350 5.758 1.00 94.62 146 LEU A C 1
ATOM 1168 O O . LEU A 1 146 ? 0.387 8.259 6.802 1.00 94.62 146 LEU A O 1
ATOM 1172 N N . THR A 1 147 ? 2.266 8.847 5.711 1.00 95.56 147 THR A N 1
ATOM 1173 C CA . THR A 1 147 ? 3.023 9.269 6.899 1.00 95.56 147 THR A CA 1
ATOM 1174 C C . THR A 1 147 ? 2.266 10.346 7.666 1.00 95.56 147 THR A C 1
ATOM 1176 O O . THR A 1 147 ? 2.037 10.190 8.861 1.00 95.56 147 THR A O 1
ATOM 1179 N N . LYS A 1 148 ? 1.765 11.377 6.974 1.00 94.75 148 LYS A N 1
ATOM 1180 C CA . LYS A 1 148 ? 0.972 12.451 7.585 1.00 94.75 148 LYS A CA 1
ATOM 1181 C C . LYS A 1 148 ? -0.262 11.929 8.329 1.00 94.75 148 LYS A C 1
ATOM 1183 O O . LYS A 1 148 ? -0.570 12.408 9.419 1.00 94.75 148 LYS A O 1
ATOM 1188 N N . TYR A 1 149 ? -0.984 10.969 7.749 1.00 92.88 149 TYR A N 1
ATOM 1189 C CA . TYR A 1 149 ? -2.161 10.388 8.401 1.00 92.88 149 TYR A CA 1
ATOM 1190 C C . TYR A 1 149 ? -1.776 9.517 9.598 1.00 92.88 149 TYR A C 1
ATOM 1192 O O . TYR A 1 149 ? -2.378 9.649 10.663 1.00 92.88 149 TYR A O 1
ATOM 1200 N N . LEU A 1 150 ? -0.738 8.693 9.458 1.00 95.12 150 LEU A N 1
ATOM 1201 C CA . LEU A 1 150 ? -0.246 7.821 10.525 1.00 95.12 150 LEU A CA 1
ATOM 1202 C C . LEU A 1 150 ? 0.306 8.606 11.720 1.00 95.12 150 LEU A C 1
ATOM 1204 O O . LEU A 1 150 ? 0.067 8.214 12.857 1.00 95.12 150 LEU A O 1
ATOM 1208 N N . GLU A 1 151 ? 0.968 9.739 11.488 1.00 94.44 151 GLU A N 1
ATOM 1209 C CA . GLU A 1 151 ? 1.432 10.640 12.552 1.00 94.44 151 GLU A CA 1
ATOM 1210 C C . GLU A 1 151 ? 0.271 11.265 13.337 1.00 94.44 151 GLU A C 1
ATOM 1212 O O . GLU A 1 151 ? 0.381 11.497 14.540 1.00 94.44 151 GLU A O 1
ATOM 1217 N N . SER A 1 152 ? -0.856 11.526 12.668 1.00 91.25 152 SER A N 1
ATOM 1218 C CA . SER A 1 152 ? -2.067 12.056 13.306 1.00 91.25 152 SER A CA 1
ATOM 1219 C C . SER A 1 152 ? -2.963 10.983 13.936 1.00 91.25 152 SER A C 1
ATOM 1221 O O . SER A 1 152 ? -3.911 11.313 14.650 1.00 91.25 152 SER A O 1
ATOM 1223 N N . SER A 1 153 ? -2.671 9.708 13.672 1.00 91.50 153 SER A N 1
ATOM 1224 C CA . SER A 1 153 ? -3.500 8.575 14.067 1.00 91.50 153 SER A CA 1
ATOM 1225 C C . SER A 1 153 ? -3.375 8.273 15.556 1.00 91.50 153 SER A C 1
ATOM 1227 O O . SER A 1 153 ? -2.280 8.096 16.093 1.00 91.50 153 SER A O 1
ATOM 1229 N N . LYS A 1 154 ? -4.512 8.116 16.236 1.00 91.94 154 LYS A N 1
ATOM 1230 C CA . LYS A 1 154 ? -4.557 7.682 17.644 1.00 91.94 154 LYS A CA 1
ATOM 1231 C C . LYS A 1 154 ? -4.450 6.170 17.773 1.00 91.94 154 LYS A C 1
ATOM 1233 O O . LYS A 1 154 ? -4.046 5.659 18.816 1.00 91.94 154 LYS A O 1
ATOM 1238 N N . SER A 1 155 ? -4.843 5.445 16.729 1.00 91.06 155 SER A N 1
ATOM 1239 C CA . SER A 1 155 ? -4.799 3.984 16.690 1.00 91.06 155 SER A CA 1
ATOM 1240 C C . SER A 1 155 ? -3.436 3.464 16.232 1.00 91.06 155 SER A C 1
ATOM 1242 O O . SER A 1 155 ? -3.108 2.304 16.487 1.00 91.06 155 SER A O 1
ATOM 1244 N N . GLY A 1 156 ? -2.638 4.303 15.562 1.00 91.56 156 GLY A N 1
ATOM 1245 C CA . GLY A 1 156 ? -1.427 3.924 14.834 1.00 91.56 156 GLY A CA 1
ATOM 1246 C C . GLY A 1 156 ? -1.697 3.039 13.609 1.00 91.56 156 GLY A C 1
ATOM 1247 O O . GLY A 1 156 ? -0.803 2.308 13.197 1.00 91.56 156 GLY A O 1
ATOM 1248 N N . PHE A 1 157 ? -2.925 3.061 13.087 1.00 94.44 157 PHE A N 1
ATOM 1249 C CA . PHE A 1 157 ? -3.330 2.548 11.771 1.00 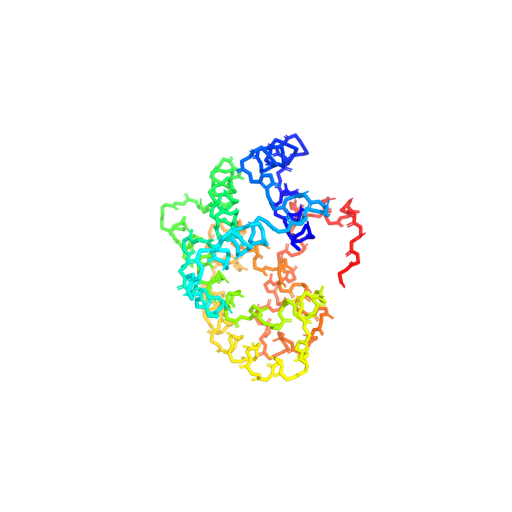94.44 157 PHE A CA 1
ATOM 1250 C C . PHE A 1 157 ? -3.820 3.713 10.902 1.00 94.44 157 PHE A C 1
ATOM 1252 O O . PHE A 1 157 ? -3.923 4.840 11.393 1.00 94.44 157 PHE A O 1
ATOM 1259 N N . LEU A 1 158 ? -4.144 3.469 9.632 1.00 93.12 158 LEU A N 1
ATOM 1260 C CA . LEU A 1 158 ? -4.585 4.528 8.713 1.00 93.12 158 LEU A CA 1
ATOM 1261 C C . LEU A 1 158 ? -5.855 5.263 9.174 1.00 93.12 158 LEU A C 1
ATOM 1263 O O . LEU A 1 158 ? -6.048 6.424 8.819 1.00 93.12 158 LEU A O 1
ATOM 1267 N N . VAL A 1 159 ? -6.692 4.624 9.999 1.00 93.19 159 VAL A N 1
ATOM 1268 C CA . VAL A 1 159 ? -7.857 5.251 10.643 1.00 93.19 159 VAL A CA 1
ATOM 1269 C C . VAL A 1 159 ? -7.905 4.961 12.147 1.00 93.19 159 VAL A C 1
ATOM 1271 O O . VAL A 1 159 ? -7.435 3.923 12.622 1.00 93.19 159 VAL A O 1
ATOM 1274 N N . ASP A 1 160 ? -8.526 5.856 12.921 1.00 91.44 160 ASP A N 1
ATOM 1275 C CA . ASP A 1 160 ? -8.643 5.752 14.389 1.00 91.44 160 ASP A CA 1
ATOM 1276 C C . ASP A 1 160 ? -9.445 4.514 14.851 1.00 91.44 160 ASP A C 1
ATOM 1278 O O . ASP A 1 160 ? -9.279 4.016 15.972 1.00 91.44 160 ASP A O 1
ATOM 1282 N N . GLY A 1 161 ? -10.278 3.960 13.969 1.00 88.12 161 GLY A N 1
ATOM 1283 C CA . GLY A 1 161 ? -11.040 2.736 14.179 1.00 88.12 161 GLY A CA 1
ATOM 1284 C C . GLY A 1 161 ? -10.193 1.497 14.468 1.00 88.12 161 GLY A C 1
ATOM 1285 O O . GLY A 1 161 ? -10.678 0.580 15.138 1.00 88.12 161 GLY A O 1
ATOM 1286 N N . GLY A 1 162 ? -8.927 1.490 14.053 1.00 90.25 162 GLY A N 1
ATOM 1287 C CA . GLY A 1 162 ? -8.016 0.355 14.166 1.00 90.25 162 GLY A CA 1
ATOM 1288 C C . GLY A 1 162 ? -7.591 -0.155 12.793 1.00 90.25 162 GLY A C 1
ATOM 1289 O O . GLY A 1 162 ? -7.668 0.574 11.812 1.00 90.25 162 GLY A O 1
ATOM 1290 N N . ILE A 1 163 ? -7.143 -1.410 12.740 1.00 88.88 163 ILE A N 1
ATOM 1291 C CA . ILE A 1 163 ? -6.718 -2.049 11.493 1.00 88.88 163 ILE A CA 1
ATOM 1292 C C . ILE A 1 163 ? -7.892 -2.210 10.519 1.00 88.88 163 ILE A C 1
ATOM 1294 O O . ILE A 1 163 ? -8.969 -2.683 10.896 1.00 88.88 163 ILE A O 1
ATOM 1298 N N . THR A 1 164 ? -7.667 -1.852 9.261 1.00 87.88 164 THR A N 1
ATOM 1299 C CA . THR A 1 164 ? -8.656 -1.925 8.182 1.00 87.88 164 THR A CA 1
ATOM 1300 C C . THR A 1 164 ? -8.125 -2.690 6.984 1.00 87.88 164 THR A C 1
ATOM 1302 O O . THR A 1 164 ? -6.938 -2.996 6.898 1.00 87.88 164 THR A O 1
ATOM 1305 N N . PHE A 1 165 ? -9.008 -2.981 6.029 1.00 81.69 165 PHE A N 1
ATOM 1306 C CA . PHE A 1 165 ? -8.610 -3.613 4.774 1.00 81.69 165 PHE A CA 1
ATOM 1307 C C . PHE A 1 165 ? -7.551 -2.792 4.022 1.00 81.69 165 PHE A C 1
ATOM 1309 O O . PHE A 1 165 ? -6.625 -3.366 3.459 1.00 81.69 165 PHE A O 1
ATOM 1316 N N . SER A 1 166 ? -7.633 -1.457 4.064 1.00 86.50 166 SER A N 1
ATOM 1317 C CA . SER A 1 166 ? -6.626 -0.621 3.409 1.00 86.50 166 SER A CA 1
ATOM 1318 C C . SER A 1 166 ? -5.241 -0.787 4.038 1.00 86.50 166 SER A C 1
ATOM 1320 O O . SER A 1 166 ? -4.249 -0.724 3.314 1.00 86.50 166 SER A O 1
ATOM 1322 N N . ASP A 1 167 ? -5.151 -1.014 5.355 1.00 88.44 167 ASP A N 1
ATOM 1323 C CA . ASP A 1 167 ? -3.865 -1.286 6.000 1.00 88.44 167 ASP A CA 1
ATOM 1324 C C . ASP A 1 167 ? -3.256 -2.592 5.479 1.00 88.44 167 ASP A C 1
ATOM 1326 O O . ASP A 1 167 ? -2.077 -2.627 5.130 1.00 88.44 167 ASP A O 1
ATOM 1330 N N . LEU A 1 168 ? -4.074 -3.645 5.389 1.00 85.31 168 LEU A N 1
ATOM 1331 C CA . LEU A 1 168 ? -3.663 -4.965 4.908 1.00 85.31 168 LEU A CA 1
ATOM 1332 C C . LEU A 1 168 ? -3.195 -4.906 3.451 1.00 85.31 168 LEU A C 1
ATOM 1334 O O . LEU A 1 168 ? -2.067 -5.293 3.148 1.00 85.31 168 LEU A O 1
ATOM 1338 N N . LEU A 1 169 ? -4.026 -4.326 2.581 1.00 82.50 169 LEU A N 1
ATOM 1339 C CA . LEU A 1 169 ? -3.776 -4.163 1.151 1.00 82.50 169 LEU A CA 1
ATOM 1340 C C . LEU A 1 169 ? -2.419 -3.506 0.868 1.00 82.50 169 LEU A C 1
ATOM 1342 O O . LEU A 1 169 ? -1.636 -3.991 0.046 1.00 82.50 169 LEU A O 1
ATOM 1346 N N . ILE A 1 170 ? -2.146 -2.385 1.536 1.00 89.38 170 ILE A N 1
ATOM 1347 C CA . ILE A 1 170 ? -0.946 -1.588 1.278 1.00 89.38 170 ILE A CA 1
ATOM 1348 C C . ILE A 1 170 ? 0.290 -2.279 1.867 1.00 89.38 170 ILE A C 1
ATOM 1350 O O . ILE A 1 170 ? 1.310 -2.395 1.184 1.00 89.38 170 ILE A O 1
ATOM 1354 N N . VAL A 1 171 ? 0.216 -2.766 3.111 1.00 87.81 171 VAL A N 1
ATOM 1355 C CA . VAL A 1 171 ? 1.348 -3.425 3.791 1.00 87.81 171 VAL A CA 1
ATOM 1356 C C . VAL A 1 171 ? 1.795 -4.685 3.068 1.00 87.81 171 VAL A C 1
ATOM 1358 O O . VAL A 1 171 ? 2.996 -4.964 2.977 1.00 87.81 171 VAL A O 1
ATOM 1361 N N . ASP A 1 172 ? 0.845 -5.440 2.543 1.00 81.25 172 ASP A N 1
ATOM 1362 C CA . ASP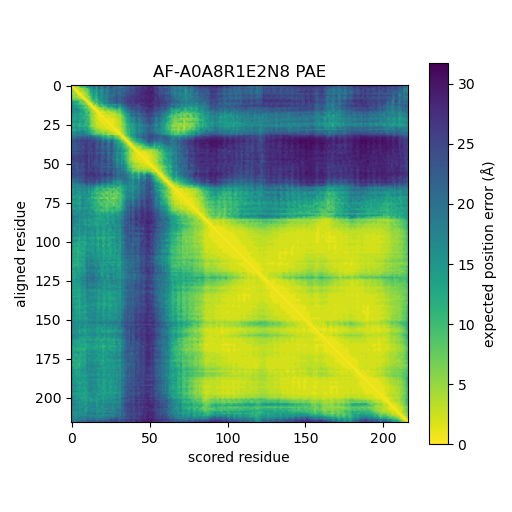 A 1 172 ? 1.122 -6.645 1.789 1.00 81.25 172 ASP A CA 1
ATOM 1363 C C . ASP A 1 172 ? 1.917 -6.338 0.507 1.00 81.25 172 ASP A C 1
ATOM 1365 O O . ASP A 1 172 ? 3.029 -6.837 0.323 1.00 81.25 172 ASP A O 1
ATOM 1369 N N . ASN A 1 173 ? 1.457 -5.377 -0.299 1.00 82.94 173 ASN A N 1
ATOM 1370 C CA . ASN A 1 173 ? 2.194 -4.936 -1.487 1.00 82.94 173 ASN A CA 1
ATOM 1371 C C . ASN A 1 173 ? 3.559 -4.321 -1.145 1.00 82.94 173 ASN A C 1
ATOM 1373 O O . ASN A 1 173 ? 4.550 -4.560 -1.838 1.00 82.94 173 ASN A O 1
ATOM 1377 N N . PHE A 1 174 ? 3.648 -3.559 -0.054 1.00 87.12 174 PHE A N 1
ATOM 1378 C CA . PHE A 1 174 ? 4.920 -3.008 0.412 1.00 87.12 174 PHE A CA 1
ATOM 1379 C C . PHE A 1 174 ? 5.896 -4.097 0.841 1.00 87.12 174 PHE A C 1
ATOM 1381 O O . PHE A 1 174 ? 7.098 -3.921 0.687 1.00 87.12 174 PHE A O 1
ATOM 1388 N N . THR A 1 175 ? 5.411 -5.233 1.343 1.00 83.62 175 THR A N 1
ATOM 1389 C CA . THR A 1 175 ? 6.267 -6.383 1.652 1.00 83.62 175 THR A CA 1
ATOM 1390 C C . THR A 1 175 ? 6.974 -6.884 0.400 1.00 83.62 175 THR A C 1
ATOM 1392 O O . THR A 1 175 ? 8.193 -7.038 0.421 1.00 83.62 175 THR A O 1
ATOM 1395 N N . THR A 1 176 ? 6.245 -7.049 -0.704 1.00 82.44 176 THR A N 1
ATOM 1396 C CA . THR A 1 176 ? 6.829 -7.410 -2.003 1.00 82.44 176 THR A CA 1
ATOM 1397 C C . THR A 1 176 ? 7.825 -6.353 -2.481 1.00 82.44 176 THR A C 1
ATOM 1399 O O . THR A 1 176 ? 8.958 -6.680 -2.834 1.00 82.44 176 THR A O 1
ATOM 1402 N N . LEU A 1 177 ? 7.444 -5.071 -2.440 1.00 86.81 177 LEU A N 1
ATOM 1403 C CA . LEU A 1 177 ? 8.308 -3.979 -2.897 1.00 86.81 177 LEU A CA 1
ATOM 1404 C C . LEU A 1 177 ? 9.598 -3.863 -2.079 1.00 86.81 177 LEU A C 1
ATOM 1406 O O . LEU A 1 177 ? 10.657 -3.666 -2.664 1.00 86.81 177 LEU A O 1
ATOM 1410 N N . ILE A 1 178 ? 9.533 -4.030 -0.756 1.00 88.69 178 ILE A N 1
ATOM 1411 C CA . ILE A 1 178 ? 10.703 -4.004 0.133 1.00 88.69 178 ILE A CA 1
ATOM 1412 C C . ILE A 1 178 ? 11.601 -5.222 -0.112 1.00 88.69 178 ILE A C 1
ATOM 1414 O O . ILE A 1 178 ? 12.820 -5.083 -0.103 1.00 88.69 178 ILE A O 1
ATOM 1418 N N . ASN A 1 179 ? 11.029 -6.402 -0.369 1.00 85.88 179 ASN A N 1
ATOM 1419 C CA . ASN A 1 179 ? 11.822 -7.587 -0.704 1.00 85.88 179 ASN A CA 1
ATOM 1420 C C . ASN A 1 179 ? 12.607 -7.393 -2.010 1.00 85.88 179 ASN A C 1
ATOM 1422 O O . ASN A 1 179 ? 13.757 -7.816 -2.110 1.00 85.88 179 ASN A O 1
ATOM 1426 N N . TRP A 1 180 ? 12.007 -6.737 -3.005 1.00 86.50 180 TRP A N 1
ATOM 1427 C CA . TRP A 1 180 ? 12.669 -6.437 -4.275 1.00 86.50 180 TRP A CA 1
ATOM 1428 C C . TRP A 1 180 ? 13.616 -5.235 -4.214 1.00 86.50 180 TRP A C 1
ATOM 1430 O O . TRP A 1 180 ? 14.633 -5.240 -4.903 1.00 86.50 180 TRP A O 1
ATOM 1440 N N . TYR A 1 181 ? 13.287 -4.222 -3.414 1.00 92.31 181 TYR A N 1
ATOM 1441 C CA . TYR A 1 181 ? 14.060 -2.997 -3.231 1.00 92.31 181 TYR A CA 1
ATOM 1442 C C . TYR A 1 181 ? 14.074 -2.601 -1.740 1.00 92.31 181 TYR A C 1
ATOM 1444 O O . TYR A 1 181 ? 13.221 -1.831 -1.291 1.00 92.31 181 TYR A O 1
ATOM 1452 N N . PRO A 1 182 ? 15.048 -3.095 -0.947 1.00 91.75 182 PRO A N 1
ATOM 1453 C CA . PRO A 1 182 ? 15.095 -2.883 0.508 1.00 91.75 182 PRO A CA 1
ATOM 1454 C C . PRO A 1 182 ? 15.154 -1.416 0.949 1.00 91.75 182 PRO A C 1
ATOM 1456 O O . PRO A 1 182 ? 14.759 -1.070 2.062 1.00 91.75 182 PRO A O 1
ATOM 1459 N N . GLU A 1 183 ? 15.617 -0.536 0.064 1.00 92.00 183 GLU A N 1
ATOM 1460 C CA . GLU A 1 183 ? 15.709 0.903 0.304 1.00 92.00 183 GLU A CA 1
ATOM 1461 C C . GLU A 1 183 ? 14.348 1.617 0.155 1.00 92.00 183 GLU A C 1
ATOM 1463 O O . GLU A 1 183 ? 14.236 2.788 0.517 1.00 92.00 183 GLU A O 1
ATOM 1468 N N . PHE A 1 184 ? 13.293 0.920 -0.304 1.00 92.81 184 PHE A N 1
ATOM 1469 C CA . PHE A 1 184 ? 11.966 1.488 -0.571 1.00 92.81 184 PHE A CA 1
ATOM 1470 C C . PHE A 1 184 ? 11.447 2.334 0.596 1.00 92.81 184 PHE A C 1
ATOM 1472 O O . PHE A 1 184 ? 11.148 3.503 0.404 1.00 92.81 184 PHE A O 1
ATOM 1479 N N . ALA A 1 185 ? 11.399 1.788 1.814 1.00 90.88 185 ALA A N 1
ATOM 1480 C CA . ALA A 1 185 ? 10.847 2.480 2.985 1.00 90.88 185 ALA A CA 1
ATOM 1481 C C . ALA A 1 185 ? 11.916 2.988 3.971 1.00 90.88 185 ALA A C 1
ATOM 1483 O O . ALA A 1 185 ? 11.589 3.369 5.095 1.00 90.88 185 ALA A O 1
ATOM 1484 N N . LYS A 1 186 ? 13.203 2.972 3.602 1.00 92.19 186 LYS A N 1
ATOM 1485 C CA . LYS A 1 186 ? 14.306 3.231 4.545 1.00 92.19 186 LYS A CA 1
ATOM 1486 C C . LYS A 1 186 ? 14.255 4.626 5.165 1.00 92.19 186 LYS A C 1
ATOM 1488 O O . LYS A 1 186 ? 14.515 4.761 6.358 1.00 92.19 186 LYS A O 1
ATOM 1493 N N . GLU A 1 187 ? 13.884 5.621 4.368 1.00 93.00 187 GLU A N 1
ATOM 1494 C CA . GLU A 1 187 ? 13.776 7.031 4.769 1.00 93.00 187 GLU A CA 1
ATOM 1495 C C . GLU A 1 187 ? 12.441 7.360 5.461 1.00 93.00 187 GLU A C 1
ATOM 1497 O O . GLU A 1 187 ? 12.244 8.480 5.924 1.00 93.00 187 GLU A O 1
ATOM 1502 N N . TYR A 1 188 ? 11.537 6.380 5.577 1.00 94.31 188 TYR A N 1
ATOM 1503 C CA . TYR A 1 188 ? 10.180 6.546 6.096 1.00 94.31 188 TYR A CA 1
ATOM 1504 C C . TYR A 1 188 ? 9.967 5.684 7.358 1.00 94.31 188 TYR A C 1
ATOM 1506 O O . TYR A 1 188 ? 9.311 4.639 7.293 1.00 94.31 188 TYR A O 1
ATOM 1514 N N . PRO A 1 189 ? 10.513 6.081 8.527 1.00 95.00 189 PRO A N 1
ATOM 1515 C CA . PRO A 1 189 ? 10.449 5.277 9.752 1.00 95.00 189 PRO A CA 1
ATOM 1516 C C . PRO A 1 189 ? 9.011 4.998 10.210 1.00 95.00 189 PRO A C 1
ATOM 1518 O O . PRO A 1 189 ? 8.702 3.861 10.552 1.00 95.00 189 PRO A O 1
ATOM 1521 N N . VAL A 1 190 ? 8.110 5.981 10.101 1.00 95.19 190 VAL A N 1
ATOM 1522 C CA . VAL A 1 190 ? 6.681 5.827 10.439 1.00 95.19 190 VAL A CA 1
ATOM 1523 C C . VAL A 1 190 ? 6.026 4.708 9.620 1.00 95.19 190 VAL A C 1
ATOM 1525 O O . VAL A 1 190 ? 5.277 3.898 10.160 1.00 95.19 190 VAL A O 1
ATOM 1528 N N . ILE A 1 191 ? 6.349 4.609 8.326 1.00 95.56 191 ILE A N 1
ATOM 1529 C CA . ILE A 1 191 ? 5.823 3.558 7.441 1.00 95.56 191 ILE A CA 1
ATOM 1530 C C . ILE A 1 191 ? 6.344 2.183 7.859 1.00 95.56 191 ILE A C 1
ATOM 1532 O O . ILE A 1 191 ? 5.599 1.204 7.837 1.00 95.56 191 ILE A O 1
ATOM 1536 N N . ARG A 1 192 ? 7.614 2.095 8.267 1.00 93.69 192 ARG A N 1
ATOM 1537 C CA . ARG A 1 192 ? 8.213 0.843 8.744 1.00 93.69 192 ARG A CA 1
ATOM 1538 C C . ARG A 1 192 ? 7.577 0.374 10.050 1.00 93.69 192 ARG A C 1
ATOM 1540 O O . ARG A 1 192 ? 7.207 -0.792 10.146 1.00 93.69 192 ARG A O 1
ATOM 1547 N N . GLU A 1 193 ? 7.398 1.276 11.011 1.00 93.94 193 GLU A N 1
ATOM 1548 C CA . GLU A 1 193 ? 6.753 0.980 12.296 1.00 93.94 193 GLU A CA 1
ATOM 1549 C C . GLU A 1 193 ? 5.290 0.563 12.115 1.00 93.94 193 GLU A C 1
ATOM 1551 O O . GLU A 1 193 ? 4.850 -0.449 12.665 1.00 93.94 193 GLU A O 1
ATOM 1556 N N . TRP A 1 194 ? 4.539 1.294 11.288 1.00 95.31 194 TRP A N 1
ATOM 1557 C CA . TRP A 1 194 ? 3.168 0.932 10.931 1.00 95.31 194 TRP A CA 1
ATOM 1558 C C . TRP A 1 194 ? 3.100 -0.449 10.272 1.00 95.31 194 TRP A C 1
ATOM 1560 O O . TRP A 1 194 ? 2.285 -1.282 10.671 1.00 95.31 194 TRP A O 1
ATOM 1570 N N . ARG A 1 195 ? 4.007 -0.744 9.333 1.00 92.81 195 ARG A N 1
ATOM 1571 C CA . ARG A 1 195 ? 4.098 -2.063 8.699 1.00 92.81 195 ARG A CA 1
ATOM 1572 C C . ARG A 1 195 ? 4.339 -3.167 9.726 1.00 92.81 195 ARG A C 1
ATOM 1574 O O . ARG A 1 195 ? 3.654 -4.186 9.696 1.00 92.81 195 ARG A O 1
ATOM 1581 N N . GLU A 1 196 ? 5.296 -2.984 10.631 1.00 91.25 196 GLU A N 1
ATOM 1582 C CA . GLU A 1 196 ? 5.574 -3.952 11.697 1.00 91.25 196 GLU A CA 1
ATOM 1583 C C . GLU A 1 196 ? 4.357 -4.160 12.601 1.00 91.25 196 GLU A C 1
ATOM 1585 O O . GLU A 1 196 ? 4.054 -5.292 12.979 1.00 91.25 196 GLU A O 1
ATOM 1590 N N . LYS A 1 197 ? 3.610 -3.097 12.901 1.00 92.25 197 LYS A N 1
ATOM 1591 C CA . LYS A 1 197 ? 2.380 -3.176 13.691 1.00 92.25 197 LYS A CA 1
ATOM 1592 C C . LYS A 1 197 ? 1.276 -3.965 12.988 1.00 92.25 197 LYS A C 1
ATOM 1594 O O . LYS A 1 197 ? 0.596 -4.758 13.639 1.00 92.25 197 LYS A O 1
ATOM 1599 N N . VAL A 1 198 ? 1.105 -3.766 11.681 1.00 89.38 198 VAL A N 1
ATOM 1600 C CA . VAL A 1 198 ? 0.135 -4.510 10.865 1.00 89.38 198 VAL A CA 1
ATOM 1601 C C . VAL A 1 198 ? 0.531 -5.982 10.793 1.00 89.38 198 VAL A C 1
ATOM 1603 O O . VAL A 1 198 ? -0.269 -6.833 11.163 1.00 89.38 198 VAL A O 1
ATOM 1606 N N . VAL A 1 199 ? 1.776 -6.295 10.421 1.00 83.94 199 VAL A N 1
ATOM 1607 C CA . VAL A 1 199 ? 2.265 -7.682 10.292 1.00 83.94 199 VAL A CA 1
ATOM 1608 C C . VAL A 1 199 ? 2.198 -8.440 11.625 1.00 83.94 199 VAL A C 1
ATOM 1610 O O . VAL A 1 199 ? 1.862 -9.617 11.643 1.00 83.94 199 VAL A O 1
ATOM 1613 N N . ASN A 1 200 ? 2.449 -7.779 12.756 1.00 85.50 200 ASN A N 1
ATOM 1614 C CA . ASN A 1 200 ? 2.368 -8.408 14.080 1.00 85.50 200 ASN A CA 1
ATOM 1615 C C . ASN A 1 200 ? 0.965 -8.358 14.709 1.00 85.50 200 ASN A C 1
ATOM 1617 O O . ASN A 1 200 ? 0.801 -8.685 15.889 1.00 85.50 200 ASN A O 1
ATOM 1621 N N . HIS A 1 201 ? -0.061 -7.935 13.967 1.00 85.75 201 HIS A N 1
ATOM 1622 C CA . HIS A 1 201 ? -1.398 -7.799 14.523 1.00 85.75 201 HIS A CA 1
ATOM 1623 C C . HIS A 1 201 ? -1.957 -9.174 14.955 1.00 85.75 201 HIS A C 1
ATOM 1625 O O . HIS A 1 201 ? -1.934 -10.118 14.161 1.00 85.75 201 HIS A O 1
ATOM 1631 N N . PRO A 1 202 ? -2.539 -9.320 16.168 1.00 83.56 202 PRO A N 1
ATOM 1632 C CA . PRO A 1 202 ? -2.968 -10.622 16.694 1.00 83.56 202 PRO A CA 1
ATOM 1633 C C . PRO A 1 202 ? -3.928 -11.397 15.787 1.00 83.56 202 PRO A C 1
ATOM 1635 O O . PRO A 1 202 ? -3.869 -12.619 15.734 1.00 83.56 202 PRO A O 1
ATOM 1638 N N . LYS A 1 203 ? -4.788 -10.686 15.043 1.00 76.06 203 LYS A N 1
ATOM 1639 C CA . LYS A 1 203 ? -5.724 -11.304 14.086 1.00 76.06 203 LYS A CA 1
ATOM 1640 C C . LYS A 1 203 ? -5.046 -11.890 12.840 1.00 76.06 203 LYS A C 1
ATOM 1642 O O . LYS A 1 203 ? -5.663 -12.706 12.173 1.00 76.06 203 LYS A O 1
ATOM 1647 N N . LEU A 1 204 ? -3.825 -11.463 12.513 1.00 71.38 204 LEU A N 1
ATOM 1648 C CA . LEU A 1 204 ? -3.083 -11.938 11.339 1.00 71.38 204 LEU A CA 1
ATOM 1649 C C . LEU A 1 204 ? -2.085 -13.045 11.678 1.00 71.38 204 LEU A C 1
ATOM 1651 O O . LEU A 1 204 ? -1.643 -13.758 10.784 1.00 71.38 204 LEU A O 1
ATOM 1655 N N . LYS A 1 205 ? -1.739 -13.201 12.959 1.00 70.19 205 LYS A N 1
ATOM 1656 C CA . LYS A 1 205 ? -0.682 -14.106 13.416 1.00 70.19 205 LYS A CA 1
ATOM 1657 C C . LYS A 1 205 ? -0.887 -15.551 12.946 1.00 70.19 205 LYS A C 1
ATOM 1659 O O . LYS A 1 205 ? 0.018 -16.128 12.359 1.00 70.19 205 LYS A O 1
ATOM 1664 N N . GLU A 1 206 ? -2.089 -16.094 13.140 1.00 71.56 206 GLU A N 1
ATOM 1665 C CA . GLU A 1 206 ? -2.430 -17.461 12.718 1.00 71.56 206 GLU A CA 1
ATOM 1666 C C . GLU A 1 206 ? -2.286 -17.644 11.200 1.00 71.56 206 GLU A C 1
ATOM 1668 O O . GLU A 1 206 ? -1.752 -18.649 10.734 1.00 71.56 206 GLU A O 1
ATOM 1673 N N . TYR A 1 207 ? -2.698 -16.648 10.413 1.00 67.69 207 TYR A N 1
ATOM 1674 C CA . TYR A 1 207 ? -2.564 -16.697 8.960 1.00 67.69 207 TYR A CA 1
ATOM 1675 C C . TYR A 1 207 ? -1.103 -16.593 8.514 1.00 67.69 207 TYR A C 1
ATOM 1677 O O . TYR A 1 207 ? -0.661 -17.367 7.674 1.00 67.69 207 TYR A O 1
ATOM 1685 N N . ILE A 1 208 ? -0.321 -15.679 9.087 1.00 67.56 208 ILE A N 1
ATOM 1686 C CA . ILE A 1 208 ? 1.092 -15.503 8.721 1.00 67.56 208 ILE A CA 1
ATOM 1687 C C . ILE A 1 208 ? 1.907 -16.769 9.020 1.00 67.56 208 ILE A C 1
ATOM 1689 O O . ILE A 1 208 ? 2.815 -17.094 8.259 1.00 67.56 208 ILE A O 1
ATOM 1693 N N . GLU A 1 209 ? 1.566 -17.497 10.085 1.00 70.19 209 GLU A N 1
ATOM 1694 C CA . GLU A 1 209 ? 2.206 -18.766 10.453 1.00 70.19 209 GLU A CA 1
ATOM 1695 C C . GLU A 1 209 ? 1.798 -19.937 9.541 1.00 70.19 209 GLU A C 1
ATOM 1697 O O . GLU A 1 209 ? 2.580 -20.867 9.353 1.00 70.19 209 GLU A O 1
ATOM 1702 N N . THR A 1 210 ? 0.591 -19.903 8.968 1.00 70.88 210 THR A N 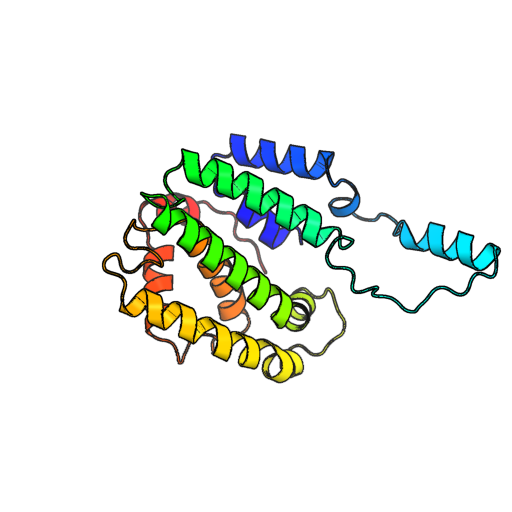1
ATOM 1703 C CA . THR A 1 210 ? 0.024 -21.015 8.182 1.00 70.88 210 THR A CA 1
ATOM 1704 C C . THR A 1 210 ? 0.027 -20.779 6.674 1.00 70.88 210 THR A C 1
ATOM 1706 O O . THR A 1 210 ? -0.207 -21.721 5.911 1.00 70.88 210 THR A O 1
ATOM 1709 N N . ARG A 1 211 ? 0.283 -19.545 6.218 1.00 63.59 211 ARG A N 1
ATOM 1710 C CA . ARG A 1 211 ? 0.219 -19.204 4.795 1.00 63.59 211 ARG A CA 1
ATOM 1711 C C . ARG A 1 211 ? 1.275 -19.982 3.998 1.00 63.59 211 ARG A C 1
ATOM 1713 O O . ARG A 1 211 ? 2.413 -20.112 4.456 1.00 63.59 211 ARG A O 1
ATOM 1720 N N . PRO A 1 212 ? 0.938 -20.463 2.789 1.00 61.41 212 PRO A N 1
ATOM 1721 C CA . PRO A 1 212 ? 1.918 -21.071 1.901 1.00 61.41 212 PRO A CA 1
ATOM 1722 C C . PRO A 1 212 ? 3.052 -20.087 1.613 1.00 61.41 212 PRO A C 1
ATOM 1724 O O . PRO A 1 212 ? 2.798 -18.926 1.292 1.00 61.41 212 PRO A O 1
ATOM 1727 N N . VAL A 1 213 ? 4.298 -20.551 1.719 1.00 55.34 213 VAL A N 1
ATOM 1728 C CA . VAL A 1 213 ? 5.445 -19.770 1.256 1.00 55.34 213 VAL A CA 1
ATOM 1729 C C . VAL A 1 213 ? 5.389 -19.748 -0.260 1.00 55.34 213 VAL A C 1
ATOM 1731 O O . VAL A 1 213 ? 5.403 -20.787 -0.919 1.00 55.34 213 VAL A O 1
ATOM 1734 N N . THR A 1 214 ? 5.262 -18.548 -0.792 1.00 50.81 214 THR A N 1
ATOM 1735 C CA . THR A 1 214 ? 5.135 -18.293 -2.214 1.00 50.81 214 THR A CA 1
ATOM 1736 C C . THR A 1 214 ? 6.325 -17.443 -2.633 1.00 50.81 214 THR A C 1
ATOM 1738 O O . THR A 1 214 ? 6.411 -16.279 -2.241 1.00 50.81 214 THR A O 1
ATOM 1741 N N . ASP A 1 215 ? 7.255 -18.050 -3.373 1.00 38.47 215 ASP A N 1
ATOM 1742 C CA . ASP A 1 215 ? 8.435 -17.388 -3.927 1.00 38.47 215 ASP A CA 1
ATOM 1743 C C . ASP A 1 215 ? 7.986 -16.364 -4.981 1.00 38.47 215 ASP A C 1
ATOM 1745 O O . ASP A 1 215 ? 7.449 -16.733 -6.029 1.00 38.47 215 ASP A O 1
ATOM 1749 N N . ALA A 1 216 ? 8.148 -15.078 -4.667 1.00 37.12 216 ALA A N 1
ATOM 1750 C CA . ALA A 1 216 ? 7.904 -13.961 -5.580 1.00 37.12 216 ALA A CA 1
ATOM 1751 C C . ALA A 1 216 ? 9.217 -13.421 -6.149 1.00 37.12 216 ALA A C 1
ATOM 1753 O O . ALA A 1 216 ? 10.184 -13.269 -5.366 1.00 37.12 216 ALA A O 1
#